Protein AF-A0A0X3PRC4-F1 (afdb_monomer)

Mean predicted aligned error: 10.95 Å

Structure (mmCIF, N/CA/C/O backbone):
data_AF-A0A0X3PRC4-F1
#
_entry.id   AF-A0A0X3PRC4-F1
#
loop_
_atom_site.group_PDB
_atom_site.id
_atom_site.type_symbol
_atom_site.label_atom_id
_atom_site.label_alt_id
_atom_site.label_comp_id
_atom_site.label_asym_id
_atom_site.label_entity_id
_atom_site.label_seq_id
_atom_site.pdbx_PDB_ins_code
_atom_site.Cartn_x
_atom_site.Cartn_y
_atom_site.Cartn_z
_atom_site.occupancy
_atom_site.B_iso_or_equiv
_atom_site.auth_seq_id
_atom_site.auth_comp_id
_atom_site.auth_asym_id
_atom_site.auth_atom_id
_atom_site.pdbx_PDB_model_num
ATOM 1 N N . MET A 1 1 ? -23.432 -2.568 -12.932 1.00 45.50 1 MET A N 1
ATOM 2 C CA . MET A 1 1 ? -22.033 -2.118 -13.115 1.00 45.50 1 MET A CA 1
ATOM 3 C C . MET A 1 1 ? -22.025 -1.137 -14.285 1.00 45.50 1 MET A C 1
ATOM 5 O O . MET A 1 1 ? -22.541 -1.509 -15.332 1.00 45.50 1 MET A O 1
ATOM 9 N N . SER A 1 2 ? -21.571 0.109 -14.101 1.00 48.00 2 SER A N 1
ATOM 10 C CA . SER A 1 2 ? -21.592 1.131 -15.168 1.00 48.00 2 SER A CA 1
ATOM 11 C C . SER A 1 2 ? -20.727 0.697 -16.362 1.00 48.00 2 SER A C 1
ATOM 13 O O . SER A 1 2 ? -19.652 0.123 -16.180 1.00 48.00 2 SER A O 1
ATOM 15 N N . GLN A 1 3 ? -21.182 0.969 -17.588 1.00 53.44 3 GLN A N 1
ATOM 16 C CA . GLN A 1 3 ? -20.464 0.650 -18.830 1.00 53.44 3 GLN A CA 1
ATOM 17 C C . GLN A 1 3 ? -19.091 1.344 -18.902 1.00 53.44 3 GLN A C 1
ATOM 19 O O . GLN A 1 3 ? -18.156 0.835 -19.521 1.00 53.44 3 GLN A O 1
ATOM 24 N N . THR A 1 4 ? -18.953 2.456 -18.183 1.00 54.88 4 THR A N 1
ATOM 25 C CA . THR A 1 4 ? -17.717 3.212 -17.988 1.00 54.88 4 THR A CA 1
ATOM 26 C C . THR A 1 4 ? -16.681 2.429 -17.174 1.00 54.88 4 THR A C 1
ATOM 28 O O . THR A 1 4 ? -15.559 2.227 -17.637 1.00 54.88 4 THR A O 1
ATOM 31 N N . LEU A 1 5 ? -17.082 1.860 -16.031 1.00 49.38 5 LEU A N 1
ATOM 32 C CA . LEU A 1 5 ? -16.226 1.007 -15.198 1.00 49.38 5 LEU A CA 1
ATOM 33 C C . LEU A 1 5 ? -15.800 -0.270 -15.942 1.00 49.38 5 LEU A C 1
ATOM 35 O O . LEU A 1 5 ? -14.659 -0.708 -15.831 1.00 49.38 5 LEU A O 1
ATOM 39 N N . ALA A 1 6 ? -16.689 -0.851 -16.753 1.00 54.66 6 ALA A N 1
ATOM 40 C CA . ALA A 1 6 ? -16.358 -2.009 -17.586 1.00 54.66 6 ALA A CA 1
ATOM 41 C C . ALA A 1 6 ? -15.314 -1.682 -18.676 1.00 54.66 6 ALA A C 1
ATOM 43 O O . ALA A 1 6 ? -14.444 -2.503 -18.975 1.00 54.66 6 ALA A O 1
ATOM 44 N N . ASN A 1 7 ? -15.366 -0.478 -19.253 1.00 59.84 7 ASN A N 1
ATOM 45 C CA . ASN A 1 7 ? -14.388 -0.019 -20.240 1.00 59.84 7 ASN A CA 1
ATOM 46 C C . ASN A 1 7 ? -13.029 0.317 -19.609 1.00 59.84 7 ASN A C 1
ATOM 48 O O . ASN A 1 7 ? -12.006 -0.062 -20.185 1.00 59.84 7 ASN A O 1
ATOM 52 N N . LEU A 1 8 ? -13.008 0.951 -18.429 1.00 59.53 8 LEU A N 1
ATOM 53 C CA . LEU A 1 8 ? -11.789 1.139 -17.635 1.00 59.53 8 LEU A CA 1
ATOM 54 C C . LEU A 1 8 ? -11.144 -0.216 -17.332 1.00 59.53 8 LEU A C 1
ATOM 56 O O . LEU A 1 8 ? -9.988 -0.433 -17.684 1.00 59.53 8 LEU A O 1
ATOM 60 N N . LYS A 1 9 ? -11.922 -1.174 -16.811 1.00 59.06 9 LYS A N 1
ATOM 61 C CA . LYS A 1 9 ? -11.446 -2.534 -16.515 1.00 59.06 9 LYS A CA 1
ATOM 62 C C . LYS A 1 9 ? -10.827 -3.220 -17.736 1.00 59.06 9 LYS A C 1
ATOM 64 O O . LYS A 1 9 ? -9.751 -3.791 -17.622 1.00 59.06 9 LYS A O 1
ATOM 69 N N . ARG A 1 10 ? -11.441 -3.116 -18.922 1.00 63.81 10 ARG A N 1
ATOM 70 C CA . ARG A 1 10 ? -10.919 -3.731 -20.162 1.00 63.81 10 ARG A CA 1
ATOM 71 C C . ARG A 1 10 ? -9.648 -3.058 -20.702 1.00 63.81 10 ARG A C 1
ATOM 73 O O . ARG A 1 10 ? -8.840 -3.698 -21.376 1.00 63.81 10 ARG A O 1
ATOM 80 N N . ARG A 1 11 ? -9.496 -1.744 -20.516 1.00 63.81 11 ARG A N 1
ATOM 81 C CA . ARG A 1 11 ? -8.293 -1.019 -20.966 1.00 63.81 11 ARG A CA 1
ATOM 82 C C . ARG A 1 11 ? -7.146 -1.206 -19.979 1.00 63.81 11 ARG A C 1
ATOM 84 O O . ARG A 1 11 ? -6.035 -1.490 -20.419 1.00 63.81 11 ARG A O 1
ATOM 91 N N . ALA A 1 12 ? -7.440 -1.136 -18.684 1.00 64.00 12 ALA A N 1
ATOM 92 C CA . ALA A 1 12 ? -6.499 -1.452 -17.623 1.00 64.00 12 ALA A CA 1
ATOM 93 C C . ALA A 1 12 ? -6.034 -2.911 -17.710 1.00 64.00 12 ALA A C 1
ATOM 95 O O . ALA A 1 12 ? -4.851 -3.171 -17.532 1.00 64.00 12 ALA A O 1
ATOM 96 N N . SER A 1 13 ? -6.910 -3.852 -18.090 1.00 63.00 13 SER A N 1
ATOM 97 C CA . SER A 1 13 ? -6.535 -5.267 -18.117 1.00 63.00 13 SER A CA 1
ATOM 98 C C . SER A 1 13 ? -5.432 -5.630 -19.083 1.00 63.00 13 SER A C 1
ATOM 100 O O . SER A 1 13 ? -4.540 -6.386 -18.719 1.00 63.00 13 SER A O 1
ATOM 102 N N . ARG A 1 14 ? -5.416 -5.040 -20.277 1.00 65.38 14 ARG A N 1
ATOM 103 C CA . ARG A 1 14 ? -4.322 -5.272 -21.228 1.00 65.38 14 ARG A CA 1
ATOM 104 C C . ARG A 1 14 ? -2.985 -4.747 -20.708 1.00 65.38 14 ARG A C 1
ATOM 106 O O . ARG A 1 14 ? -1.987 -5.446 -20.809 1.00 65.38 14 ARG A O 1
ATOM 113 N N . LYS A 1 15 ? -2.994 -3.556 -20.108 1.00 67.38 15 LYS A N 1
ATOM 114 C CA . LYS A 1 15 ? -1.807 -2.932 -19.509 1.00 67.38 15 LYS A CA 1
ATOM 115 C C . LYS A 1 15 ? -1.296 -3.702 -18.292 1.00 67.38 15 LYS A C 1
ATOM 117 O O . LYS A 1 15 ? -0.099 -3.873 -18.130 1.00 67.38 15 LYS A O 1
ATOM 122 N N . VAL A 1 16 ? -2.198 -4.216 -17.465 1.00 63.09 16 VAL A N 1
ATOM 123 C CA . VAL A 1 16 ? -1.836 -5.011 -16.287 1.00 63.09 16 VAL A CA 1
ATOM 124 C C . VAL A 1 16 ? -1.333 -6.409 -16.674 1.00 63.09 16 VAL A C 1
ATOM 126 O O . VAL A 1 16 ? -0.410 -6.905 -16.042 1.00 63.09 16 VAL A O 1
ATOM 129 N N . VAL A 1 17 ? -1.860 -7.028 -17.738 1.00 64.00 17 VAL A N 1
ATOM 130 C CA . VAL A 1 17 ? -1.291 -8.279 -18.283 1.00 64.00 17 VAL A CA 1
ATOM 131 C C . VAL A 1 17 ? 0.135 -8.057 -18.786 1.00 64.00 17 VAL A C 1
ATOM 133 O O . VAL A 1 17 ? 1.014 -8.861 -18.497 1.00 64.00 17 VAL A O 1
ATOM 136 N N . GLU A 1 18 ? 0.373 -6.960 -19.506 1.00 68.00 18 GLU A N 1
ATOM 137 C CA . GLU A 1 18 ? 1.716 -6.578 -19.952 1.00 68.00 18 GLU A CA 1
ATOM 138 C C . GLU A 1 18 ? 2.657 -6.341 -18.760 1.00 68.00 18 GLU A C 1
ATOM 140 O O . GLU A 1 18 ? 3.780 -6.840 -18.754 1.00 68.00 18 GLU A O 1
ATOM 145 N N . LEU A 1 19 ? 2.175 -5.670 -17.707 1.00 66.75 19 LEU A N 1
ATOM 146 C CA . LEU A 1 19 ? 2.912 -5.489 -16.456 1.00 66.75 19 LEU A CA 1
ATOM 147 C C . LEU A 1 19 ? 3.278 -6.834 -15.809 1.00 66.75 19 LEU A C 1
ATOM 149 O O . LEU A 1 19 ? 4.445 -7.052 -15.502 1.00 66.75 19 LEU A O 1
ATOM 153 N N . TYR A 1 20 ? 2.325 -7.759 -15.677 1.00 64.31 20 TYR A N 1
ATOM 154 C CA . TYR A 1 20 ? 2.570 -9.085 -15.098 1.00 64.31 20 TYR A CA 1
ATOM 155 C C . TYR A 1 20 ? 3.604 -9.895 -15.898 1.00 64.31 20 TYR A C 1
ATOM 157 O O . TYR A 1 20 ? 4.482 -10.537 -15.327 1.00 64.31 20 TYR A O 1
ATOM 165 N N . GLN A 1 21 ? 3.549 -9.835 -17.232 1.00 67.31 21 GLN A N 1
ATOM 166 C CA . GLN A 1 21 ? 4.519 -10.514 -18.100 1.00 67.31 21 GLN A CA 1
ATOM 167 C C . GLN A 1 21 ? 5.940 -9.953 -17.957 1.00 67.31 21 GLN A C 1
ATOM 169 O O . GLN A 1 21 ? 6.907 -10.705 -18.080 1.00 67.31 21 GLN A O 1
ATOM 174 N N . LEU A 1 22 ? 6.072 -8.650 -17.694 1.00 66.81 22 LEU A N 1
ATOM 175 C CA . LEU A 1 22 ? 7.363 -8.014 -17.424 1.00 66.81 22 LEU A CA 1
ATOM 176 C C . LEU A 1 22 ? 7.910 -8.371 -16.034 1.00 66.81 22 LEU A C 1
ATOM 178 O O . LEU A 1 22 ? 9.124 -8.400 -15.851 1.00 66.81 22 LEU A O 1
ATOM 182 N N . GLU A 1 23 ? 7.037 -8.648 -15.064 1.00 64.81 23 GLU A N 1
ATOM 183 C CA . GLU A 1 23 ? 7.422 -9.066 -13.709 1.00 64.81 23 GLU A CA 1
ATOM 184 C C . GLU A 1 23 ? 7.800 -10.546 -13.615 1.00 64.81 23 GLU A C 1
ATOM 186 O O . GLU A 1 23 ? 8.691 -10.904 -12.848 1.00 64.81 23 GLU A O 1
ATOM 191 N N . CYS A 1 24 ? 7.132 -11.399 -14.393 1.00 64.56 24 CYS A N 1
ATOM 192 C CA . CYS A 1 24 ? 7.325 -12.847 -14.417 1.00 64.56 24 CYS A CA 1
ATOM 193 C C . CYS A 1 24 ? 7.821 -13.307 -15.801 1.00 64.56 24 CYS A C 1
ATOM 195 O O . CYS A 1 24 ? 7.082 -13.986 -16.524 1.00 64.56 24 CYS A O 1
ATOM 197 N N . PRO A 1 25 ? 9.050 -12.938 -16.215 1.00 60.97 25 PRO A N 1
ATOM 198 C CA . PRO A 1 25 ? 9.570 -13.338 -17.514 1.00 60.97 25 PRO A CA 1
ATOM 199 C C . PRO A 1 25 ? 9.676 -14.866 -17.600 1.00 60.97 25 PRO A C 1
ATOM 201 O O . PRO A 1 25 ? 10.213 -15.523 -16.711 1.00 60.97 25 PRO A O 1
ATOM 204 N N . ALA A 1 26 ? 9.188 -15.435 -18.705 1.00 56.03 26 ALA A N 1
ATOM 205 C CA . ALA A 1 26 ? 9.246 -16.878 -18.961 1.00 56.03 26 ALA A CA 1
ATOM 206 C C . ALA A 1 26 ? 10.686 -17.410 -19.135 1.00 56.03 26 ALA A C 1
ATOM 208 O O . ALA A 1 26 ? 10.915 -18.611 -19.010 1.00 56.03 26 ALA A O 1
ATOM 209 N N . ASP A 1 27 ? 11.647 -16.522 -19.413 1.00 56.53 27 ASP A N 1
ATOM 210 C CA . ASP A 1 27 ? 13.073 -16.834 -19.518 1.00 56.53 27 ASP A CA 1
ATOM 211 C C . ASP A 1 27 ? 13.790 -16.527 -18.197 1.00 56.53 27 ASP A C 1
ATOM 213 O O . ASP A 1 27 ? 13.931 -15.373 -17.794 1.00 56.53 27 ASP A O 1
ATOM 217 N N . THR A 1 28 ? 14.313 -17.566 -17.547 1.00 54.22 28 THR A N 1
ATOM 218 C CA . THR A 1 28 ? 15.006 -17.498 -16.248 1.00 54.22 28 THR A CA 1
ATOM 219 C C . THR A 1 28 ? 16.474 -17.063 -16.341 1.00 54.22 28 THR A C 1
ATOM 221 O O . THR A 1 28 ? 17.220 -17.245 -15.382 1.00 54.22 28 THR A O 1
ATOM 224 N N . SER A 1 29 ? 16.949 -16.538 -17.479 1.00 55.31 29 SER A N 1
ATOM 225 C CA . SER A 1 29 ? 18.347 -16.099 -17.591 1.00 55.31 29 SER A CA 1
ATOM 226 C C . SER A 1 29 ? 18.525 -14.729 -16.916 1.00 55.31 29 SER A C 1
ATOM 228 O O . SER A 1 29 ? 17.954 -13.754 -17.418 1.00 55.31 29 SER A O 1
ATOM 230 N N . PRO A 1 30 ? 19.315 -14.611 -15.833 1.00 52.78 30 PRO A N 1
ATOM 231 C CA . PRO A 1 30 ? 19.549 -13.335 -15.177 1.00 52.78 30 PRO A CA 1
ATOM 232 C C . PRO A 1 30 ? 20.424 -12.491 -16.100 1.00 52.78 30 PRO A C 1
ATOM 234 O O . PRO A 1 30 ? 21.591 -12.795 -16.337 1.00 52.78 30 PRO A O 1
ATOM 237 N N . ASN A 1 31 ? 19.829 -11.472 -16.705 1.00 57.97 31 ASN A N 1
ATOM 238 C CA . ASN A 1 31 ? 20.563 -10.500 -17.494 1.00 57.97 31 ASN A CA 1
ATOM 239 C C . ASN A 1 31 ? 20.159 -9.119 -16.985 1.00 57.97 31 ASN A C 1
ATOM 241 O O . ASN A 1 31 ? 19.081 -8.625 -17.319 1.00 57.97 31 ASN A O 1
ATOM 245 N N . ASP A 1 32 ? 20.999 -8.533 -16.133 1.00 56.44 32 ASP A N 1
ATOM 246 C CA . ASP A 1 32 ? 20.683 -7.335 -15.343 1.00 56.44 32 ASP A CA 1
ATOM 247 C C . ASP A 1 32 ? 20.233 -6.154 -16.216 1.00 56.44 32 ASP A C 1
ATOM 249 O O . ASP A 1 32 ? 19.335 -5.399 -15.847 1.00 56.44 32 ASP A O 1
ATOM 253 N N . THR A 1 33 ? 20.753 -6.042 -17.442 1.00 58.03 33 THR A N 1
ATOM 254 C CA . THR A 1 33 ? 20.337 -5.008 -18.404 1.00 58.03 33 THR A CA 1
ATOM 255 C C . THR A 1 33 ? 18.878 -5.164 -18.853 1.00 58.03 33 THR A C 1
ATOM 257 O O . THR A 1 33 ? 18.171 -4.169 -19.001 1.00 58.03 33 THR A O 1
ATOM 260 N N . LYS A 1 34 ? 18.388 -6.404 -19.015 1.00 58.75 34 LYS A N 1
ATOM 261 C CA . LYS A 1 34 ? 16.972 -6.674 -19.332 1.00 58.75 34 LYS A CA 1
ATOM 262 C C . LYS A 1 34 ? 16.059 -6.391 -18.134 1.00 58.75 34 LYS A C 1
ATOM 264 O O . LYS A 1 34 ? 14.898 -6.035 -18.334 1.00 58.75 34 LYS A O 1
ATOM 269 N N . SER A 1 35 ? 16.582 -6.520 -16.911 1.00 65.75 35 SER A N 1
ATOM 270 C CA . SER A 1 35 ? 15.851 -6.216 -15.675 1.00 65.75 35 SER A CA 1
ATOM 271 C C . SER A 1 35 ? 15.517 -4.723 -15.590 1.00 65.75 35 SER A C 1
ATOM 273 O O . SER A 1 35 ? 14.343 -4.366 -15.503 1.00 65.75 35 SER A O 1
ATOM 275 N N . PHE A 1 36 ? 16.509 -3.838 -15.755 1.00 72.56 36 PHE A N 1
ATOM 276 C CA . PHE A 1 36 ? 16.283 -2.385 -15.725 1.00 72.56 36 PHE A CA 1
ATOM 277 C C . PHE A 1 36 ? 15.370 -1.892 -16.855 1.00 72.56 36 PHE A C 1
ATOM 279 O O . PHE A 1 36 ? 14.459 -1.103 -16.605 1.00 72.56 36 PHE A O 1
ATOM 286 N N . GLU A 1 37 ? 15.550 -2.376 -18.089 1.00 79.38 37 GLU A N 1
ATOM 287 C CA . GLU A 1 37 ? 14.676 -2.001 -19.212 1.00 79.38 37 GLU A CA 1
ATOM 288 C C . GLU A 1 37 ? 13.207 -2.375 -18.940 1.00 79.38 37 GLU A C 1
ATOM 290 O O . GLU A 1 37 ? 12.292 -1.600 -19.229 1.00 79.38 37 GLU A O 1
ATOM 295 N N . SER A 1 38 ? 12.978 -3.540 -18.328 1.00 79.00 38 SER A N 1
ATOM 296 C CA . SER A 1 38 ? 11.639 -3.987 -17.932 1.00 79.00 38 SER A CA 1
ATOM 297 C C . SER A 1 38 ? 11.049 -3.095 -16.839 1.00 79.00 38 SER A C 1
ATOM 299 O O . SER A 1 38 ? 9.878 -2.731 -16.925 1.00 79.00 38 SER A O 1
ATOM 301 N N . LYS A 1 39 ? 11.856 -2.655 -15.862 1.00 80.31 39 LYS A N 1
ATOM 302 C CA . LYS A 1 39 ? 11.421 -1.710 -14.819 1.00 80.31 39 LYS A CA 1
ATOM 303 C C . LYS A 1 39 ? 10.990 -0.365 -15.408 1.00 80.31 39 LYS A C 1
ATOM 305 O O . LYS A 1 39 ? 9.937 0.137 -15.028 1.00 80.31 39 LYS A O 1
ATOM 310 N N . TYR A 1 40 ? 11.714 0.193 -16.382 1.00 84.25 40 TYR A N 1
ATOM 311 C CA . TYR A 1 40 ? 11.282 1.431 -17.051 1.00 84.25 40 TYR A CA 1
ATOM 312 C C . TYR A 1 40 ? 9.958 1.260 -17.809 1.00 84.25 40 TYR A C 1
ATOM 314 O O . TYR A 1 40 ? 9.069 2.098 -17.667 1.00 84.25 40 TYR A O 1
ATOM 322 N N . LYS A 1 41 ? 9.768 0.140 -18.521 1.00 84.00 41 LYS A N 1
ATOM 323 C CA . LYS A 1 41 ? 8.486 -0.176 -19.182 1.00 84.00 41 LYS A CA 1
ATOM 324 C C . LYS A 1 41 ? 7.337 -0.312 -18.183 1.00 84.00 41 LYS A C 1
ATOM 326 O O . LYS A 1 41 ? 6.252 0.211 -18.425 1.00 84.00 41 LYS A O 1
ATOM 331 N N . ILE A 1 42 ? 7.580 -0.952 -17.036 1.00 83.00 42 ILE A N 1
ATOM 332 C CA . ILE A 1 42 ? 6.604 -1.040 -15.940 1.00 83.00 42 ILE A CA 1
ATOM 333 C C . ILE A 1 42 ? 6.176 0.365 -15.491 1.00 83.00 42 ILE A C 1
ATOM 335 O O . ILE A 1 42 ? 4.982 0.609 -15.325 1.00 83.00 42 ILE A O 1
ATOM 339 N N . ARG A 1 43 ? 7.107 1.320 -15.359 1.00 87.88 43 ARG A N 1
ATOM 340 C CA . ARG A 1 43 ? 6.755 2.702 -14.982 1.00 87.88 43 ARG A CA 1
ATOM 341 C C . ARG A 1 43 ? 5.871 3.395 -15.998 1.00 87.88 43 ARG A C 1
ATOM 343 O O . ARG A 1 43 ? 4.929 4.070 -15.595 1.00 87.88 43 ARG A O 1
ATOM 350 N N . ASP A 1 44 ? 6.166 3.248 -17.284 1.00 87.62 44 ASP A N 1
ATOM 351 C CA . ASP A 1 44 ? 5.364 3.868 -18.339 1.00 87.62 44 ASP A CA 1
ATOM 352 C C . ASP A 1 44 ? 3.940 3.300 -18.336 1.00 87.62 44 ASP A C 1
ATOM 354 O O . ASP A 1 44 ? 2.964 4.049 -18.378 1.00 87.62 44 ASP A O 1
ATOM 358 N N . ILE A 1 45 ? 3.807 1.983 -18.150 1.00 83.81 45 ILE A N 1
ATOM 359 C CA . ILE A 1 45 ? 2.506 1.328 -17.987 1.00 83.81 45 ILE A CA 1
ATOM 360 C C . ILE A 1 45 ? 1.759 1.869 -16.758 1.00 83.81 45 ILE A C 1
ATOM 362 O O . ILE A 1 45 ? 0.566 2.162 -16.853 1.00 83.81 45 ILE A O 1
ATOM 366 N N . LEU A 1 46 ? 2.434 2.021 -15.616 1.00 85.94 46 LEU A N 1
ATOM 367 C CA . LEU A 1 46 ? 1.829 2.530 -14.380 1.00 85.94 46 LEU A CA 1
ATOM 368 C C . LEU A 1 46 ? 1.405 3.996 -14.498 1.00 85.94 46 LEU A C 1
ATOM 370 O O . LEU A 1 46 ? 0.320 4.350 -14.041 1.00 85.94 46 LEU A O 1
ATOM 374 N N . ARG A 1 47 ? 2.210 4.841 -15.150 1.00 90.88 47 ARG A N 1
ATOM 375 C CA . ARG A 1 47 ? 1.851 6.237 -15.444 1.00 90.88 47 ARG A CA 1
ATOM 376 C C . ARG A 1 47 ? 0.623 6.312 -16.344 1.00 90.88 47 ARG A C 1
ATOM 378 O O . ARG A 1 47 ? -0.315 7.035 -16.023 1.00 90.88 47 ARG A O 1
ATOM 385 N N . ASP A 1 48 ? 0.571 5.488 -17.387 1.00 86.31 48 ASP A N 1
ATOM 386 C CA . ASP A 1 48 ? -0.602 5.398 -18.255 1.00 86.31 48 ASP A CA 1
ATOM 387 C C . ASP A 1 48 ? -1.854 4.919 -17.502 1.00 86.31 48 ASP A C 1
ATOM 389 O O . ASP A 1 48 ? -2.961 5.380 -17.783 1.00 86.31 48 ASP A O 1
ATOM 393 N N . LEU A 1 49 ? -1.708 3.980 -16.560 1.00 83.75 49 LEU A N 1
ATOM 394 C CA . LEU A 1 49 ? -2.806 3.518 -15.706 1.00 83.75 49 LEU A CA 1
ATOM 395 C C . LEU A 1 49 ? -3.289 4.623 -14.758 1.00 83.75 49 LEU A C 1
ATOM 397 O O . LEU A 1 49 ? -4.498 4.792 -14.608 1.00 83.75 49 LEU A O 1
ATOM 401 N N . LEU A 1 50 ? -2.377 5.401 -14.170 1.00 89.88 50 LEU A N 1
ATOM 402 C CA . LEU A 1 50 ? -2.704 6.550 -13.321 1.00 89.88 50 LEU A CA 1
ATOM 403 C C . LEU A 1 50 ? -3.408 7.662 -14.109 1.00 89.88 50 LEU A C 1
ATOM 405 O O . LEU A 1 50 ? -4.423 8.190 -13.657 1.00 89.88 50 LEU A O 1
ATOM 409 N N . ASP A 1 51 ? -2.924 7.995 -15.304 1.00 90.00 51 ASP A N 1
ATOM 410 C CA . ASP A 1 51 ? -3.555 9.006 -16.157 1.00 90.00 51 ASP A CA 1
ATOM 411 C C . ASP A 1 51 ? -4.901 8.540 -16.708 1.00 90.00 51 ASP A C 1
ATOM 413 O O . ASP A 1 51 ? -5.831 9.338 -16.843 1.00 90.00 51 ASP A O 1
ATOM 417 N N . MET A 1 52 ? -5.043 7.240 -16.976 1.00 84.25 52 MET A N 1
ATOM 418 C CA . MET A 1 52 ? -6.337 6.649 -17.285 1.00 84.25 52 MET A CA 1
ATOM 419 C C . MET A 1 52 ? -7.277 6.765 -16.088 1.00 84.25 52 MET A C 1
ATOM 421 O O . MET A 1 52 ? -8.404 7.205 -16.268 1.00 84.25 52 MET A O 1
ATOM 425 N N . LEU A 1 53 ? -6.827 6.420 -14.881 1.00 84.88 53 LEU A N 1
ATOM 426 C CA . LEU A 1 53 ? -7.642 6.473 -13.670 1.00 84.88 53 LEU A CA 1
ATOM 427 C C . LEU A 1 53 ? -8.183 7.885 -13.402 1.00 84.88 53 LEU A C 1
ATOM 429 O O . LEU A 1 53 ? -9.377 8.017 -13.144 1.00 84.88 53 LEU A O 1
ATOM 433 N N . LYS A 1 54 ? -7.360 8.932 -13.565 1.00 87.81 54 LYS A N 1
ATOM 434 C CA . LYS A 1 54 ? -7.790 10.343 -13.454 1.00 87.81 54 LYS A CA 1
ATOM 435 C C . LYS A 1 54 ? -8.977 10.680 -14.363 1.00 87.81 54 LYS A C 1
ATOM 437 O O . LYS A 1 54 ? -9.862 11.428 -13.969 1.00 87.81 54 LYS A O 1
ATOM 442 N N . GLN A 1 55 ? -9.040 10.106 -15.568 1.00 85.00 55 GLN A N 1
ATOM 443 C CA . GLN A 1 55 ? -10.160 10.338 -16.497 1.00 85.00 55 GLN A CA 1
ATOM 444 C C . GLN A 1 55 ? -11.493 9.782 -15.974 1.00 85.00 55 GLN A C 1
ATOM 446 O O . GLN A 1 55 ? -12.542 10.195 -16.457 1.00 85.00 55 GLN A O 1
ATOM 451 N N . PHE A 1 56 ? -11.451 8.867 -15.002 1.00 77.50 56 PHE A N 1
ATOM 452 C CA . PHE A 1 56 ? -12.610 8.206 -14.403 1.00 77.50 56 PHE A CA 1
ATOM 453 C C . PHE A 1 56 ? -12.859 8.625 -12.950 1.00 77.50 56 PHE A C 1
ATOM 455 O O . PHE A 1 56 ? -13.663 7.987 -12.275 1.00 77.50 56 PHE A O 1
ATOM 462 N N . GLU A 1 57 ? -12.207 9.685 -12.458 1.00 80.44 57 GLU A N 1
ATOM 463 C CA . GLU A 1 57 ? -12.345 10.157 -11.070 1.00 80.44 57 GLU A CA 1
ATOM 464 C C . GLU A 1 57 ? -13.809 10.398 -10.669 1.00 80.44 57 GLU A C 1
ATOM 466 O O . GLU A 1 57 ? -14.221 10.050 -9.567 1.00 80.44 57 GLU A O 1
ATOM 471 N N . ASN A 1 58 ? -14.623 10.905 -11.599 1.00 80.12 58 ASN A N 1
ATOM 472 C CA . ASN A 1 58 ? -16.047 11.168 -11.372 1.00 80.12 58 ASN A CA 1
ATOM 473 C C . ASN A 1 58 ? -16.958 9.941 -11.585 1.00 80.12 58 ASN A C 1
ATOM 475 O O . ASN A 1 58 ? -18.148 10.007 -11.281 1.00 80.12 58 ASN A O 1
ATOM 479 N N . ASP A 1 59 ? -16.432 8.842 -12.135 1.00 71.94 59 ASP A N 1
ATOM 480 C CA . ASP A 1 59 ? -17.213 7.684 -12.594 1.00 71.94 59 ASP A CA 1
ATOM 481 C C . ASP A 1 59 ? -17.147 6.470 -11.654 1.00 71.94 59 ASP A C 1
ATOM 483 O O . ASP A 1 59 ? -17.905 5.507 -11.831 1.00 71.94 59 ASP A O 1
ATOM 487 N N . ILE A 1 60 ? -16.240 6.486 -10.677 1.00 76.81 60 ILE A N 1
ATOM 488 C CA . ILE A 1 60 ? -16.060 5.419 -9.683 1.00 76.81 60 ILE A CA 1
ATOM 489 C C . ILE A 1 60 ? -16.179 5.981 -8.268 1.00 76.81 60 ILE A C 1
ATOM 491 O O . ILE A 1 60 ? -16.131 7.191 -8.055 1.00 76.81 60 ILE A O 1
ATOM 495 N N . THR A 1 61 ? -16.380 5.111 -7.277 1.00 77.94 61 THR A N 1
ATOM 496 C CA . THR A 1 61 ? -16.487 5.585 -5.893 1.00 77.94 61 THR A CA 1
ATOM 497 C C . THR A 1 61 ? -15.148 6.141 -5.406 1.00 77.94 61 THR A C 1
ATOM 499 O O . THR A 1 61 ? -14.083 5.676 -5.810 1.00 77.94 61 THR A O 1
ATOM 502 N N . SER A 1 62 ? -15.190 7.106 -4.482 1.00 80.88 62 SER A N 1
ATOM 503 C CA . SER A 1 62 ? -13.972 7.677 -3.887 1.00 80.88 62 SER A CA 1
ATOM 504 C C . SER A 1 62 ? -13.072 6.605 -3.250 1.00 80.88 62 SER A C 1
ATOM 506 O O . SER A 1 62 ? -11.853 6.701 -3.353 1.00 80.88 62 SER A O 1
ATOM 508 N N . SER A 1 63 ? -13.638 5.556 -2.637 1.00 78.81 63 SER A N 1
ATOM 509 C CA . SER A 1 63 ? -12.857 4.426 -2.109 1.00 78.81 63 SER A CA 1
ATOM 510 C C . SER A 1 63 ? -12.173 3.618 -3.211 1.00 78.81 63 SER A C 1
ATOM 512 O O . SER A 1 63 ? -10.975 3.372 -3.113 1.00 78.81 63 SER A O 1
ATOM 514 N N . GLU A 1 64 ? -12.892 3.241 -4.273 1.00 77.19 64 GLU A N 1
ATOM 515 C CA . GLU A 1 64 ? -12.315 2.488 -5.398 1.00 77.19 64 GLU A CA 1
ATOM 516 C C . GLU A 1 64 ? -11.231 3.290 -6.125 1.00 77.19 64 GLU A C 1
ATOM 518 O O . GLU A 1 64 ? -10.187 2.735 -6.471 1.00 77.19 64 GLU A O 1
ATOM 523 N N . TYR A 1 65 ? -11.455 4.593 -6.327 1.00 82.94 65 TYR A N 1
ATOM 524 C CA . TYR A 1 65 ? -10.463 5.486 -6.919 1.00 82.94 65 TYR A CA 1
ATOM 525 C C . TYR A 1 65 ? -9.197 5.536 -6.075 1.00 82.94 65 TYR A C 1
ATOM 527 O O . TYR A 1 65 ? -8.112 5.282 -6.593 1.00 82.94 65 TYR A O 1
ATOM 535 N N . THR A 1 66 ? -9.326 5.817 -4.772 1.00 86.81 66 THR A N 1
ATOM 536 C CA . THR A 1 66 ? -8.167 5.879 -3.878 1.00 86.81 66 THR A CA 1
ATOM 537 C C . THR A 1 66 ? -7.435 4.545 -3.832 1.00 86.81 66 THR A C 1
ATOM 539 O O . THR A 1 66 ? -6.212 4.537 -3.880 1.00 86.81 66 THR A O 1
ATOM 542 N N . LEU A 1 67 ? -8.154 3.423 -3.807 1.00 82.69 67 LEU A N 1
ATOM 543 C CA . LEU A 1 67 ? -7.549 2.096 -3.800 1.00 82.69 67 LEU A CA 1
ATOM 544 C C . LEU A 1 67 ? -6.701 1.844 -5.050 1.00 82.69 67 LEU A C 1
ATOM 546 O O . LEU A 1 67 ? -5.515 1.544 -4.935 1.00 82.69 67 LEU A O 1
ATOM 550 N N . LEU A 1 68 ? -7.273 2.027 -6.242 1.00 80.69 68 LEU A N 1
ATOM 551 C CA . LEU A 1 68 ? -6.551 1.833 -7.502 1.00 80.69 68 LEU A CA 1
ATOM 552 C C . LEU A 1 68 ? -5.386 2.815 -7.654 1.00 80.69 68 LEU A C 1
ATOM 554 O O . LEU A 1 68 ? -4.296 2.415 -8.061 1.00 80.69 68 LEU A O 1
ATOM 558 N N . TRP A 1 69 ? -5.604 4.084 -7.303 1.00 90.19 69 TRP A N 1
ATOM 559 C CA . TRP A 1 69 ? -4.573 5.114 -7.377 1.00 90.19 69 TRP A CA 1
ATOM 560 C C . TRP A 1 69 ? -3.408 4.766 -6.455 1.00 90.19 69 TRP A C 1
ATOM 562 O O . TRP A 1 69 ? -2.267 4.713 -6.906 1.00 90.19 69 TRP A O 1
ATOM 572 N N . SER A 1 70 ? -3.686 4.455 -5.188 1.00 89.12 70 SER A N 1
ATOM 573 C CA . SER A 1 70 ? -2.639 4.125 -4.229 1.00 89.12 70 SER A CA 1
ATOM 574 C C . SER A 1 70 ? -1.907 2.836 -4.591 1.00 89.12 70 SER A C 1
ATOM 576 O O . SER A 1 70 ? -0.701 2.766 -4.384 1.00 89.12 70 SER A O 1
ATOM 578 N N . PHE A 1 71 ? -2.580 1.851 -5.188 1.00 84.31 71 PHE A N 1
ATOM 579 C CA . PHE A 1 71 ? -1.929 0.639 -5.682 1.00 84.31 71 PHE A CA 1
ATOM 580 C C . PHE A 1 71 ? -0.953 0.908 -6.828 1.00 84.31 71 PHE A C 1
ATOM 582 O O . PHE A 1 71 ? 0.209 0.504 -6.753 1.00 84.31 71 PHE A O 1
ATOM 589 N N . PHE A 1 72 ? -1.390 1.619 -7.870 1.00 86.06 72 PHE A N 1
ATOM 590 C CA . PHE A 1 72 ? -0.508 1.951 -8.990 1.00 86.06 72 PHE A CA 1
ATOM 591 C C . PHE A 1 72 ? 0.641 2.861 -8.548 1.00 86.06 72 PHE A C 1
ATOM 593 O O . PHE A 1 72 ? 1.787 2.633 -8.938 1.00 86.06 72 PHE A O 1
ATOM 600 N N . SER A 1 73 ? 0.366 3.837 -7.681 1.00 91.75 73 SER A N 1
ATOM 601 C CA . SER A 1 73 ? 1.386 4.709 -7.096 1.00 91.75 73 SER A CA 1
ATOM 602 C C . SER A 1 73 ? 2.368 3.936 -6.215 1.00 91.75 73 SER A C 1
ATOM 604 O O . SER A 1 73 ? 3.568 4.183 -6.292 1.00 91.75 73 SER A O 1
ATOM 606 N N . PHE A 1 74 ? 1.908 2.966 -5.419 1.00 90.06 74 PHE A N 1
ATOM 607 C CA . PHE A 1 74 ? 2.787 2.127 -4.598 1.00 90.06 74 PHE A CA 1
ATOM 608 C C . PHE A 1 74 ? 3.725 1.298 -5.473 1.00 90.06 74 PHE A C 1
ATOM 610 O O . PHE A 1 74 ? 4.934 1.240 -5.233 1.00 90.06 74 PHE A O 1
ATOM 617 N N . LYS A 1 75 ? 3.190 0.699 -6.540 1.00 85.81 75 LYS A N 1
ATOM 618 C CA . LYS A 1 75 ? 4.014 -0.067 -7.470 1.00 85.81 75 LYS A CA 1
ATOM 619 C C . LYS A 1 75 ? 5.020 0.815 -8.210 1.00 85.81 75 LYS A C 1
ATOM 621 O O . LYS A 1 75 ? 6.169 0.428 -8.419 1.00 85.81 75 LYS A O 1
ATOM 626 N N . LEU A 1 76 ? 4.612 2.027 -8.570 1.00 88.94 76 LEU A N 1
ATOM 627 C CA . LEU A 1 76 ? 5.501 3.002 -9.186 1.00 88.94 76 LEU A CA 1
ATOM 628 C C . LEU A 1 76 ? 6.619 3.404 -8.215 1.00 88.94 76 LEU A C 1
ATOM 630 O O . LEU A 1 76 ? 7.784 3.422 -8.604 1.00 88.94 76 LEU A O 1
ATOM 634 N N . ALA A 1 77 ? 6.282 3.632 -6.944 1.00 90.12 77 ALA A N 1
ATOM 635 C CA . ALA A 1 77 ? 7.238 3.961 -5.895 1.00 90.12 77 ALA A CA 1
ATOM 636 C C . ALA A 1 77 ? 8.263 2.847 -5.660 1.00 90.12 77 ALA A C 1
ATOM 638 O O . ALA A 1 77 ? 9.459 3.115 -5.629 1.00 90.12 77 ALA A O 1
ATOM 639 N N . THR A 1 78 ? 7.825 1.592 -5.550 1.00 87.19 78 THR A N 1
ATOM 640 C CA . THR A 1 78 ? 8.743 0.444 -5.420 1.00 87.19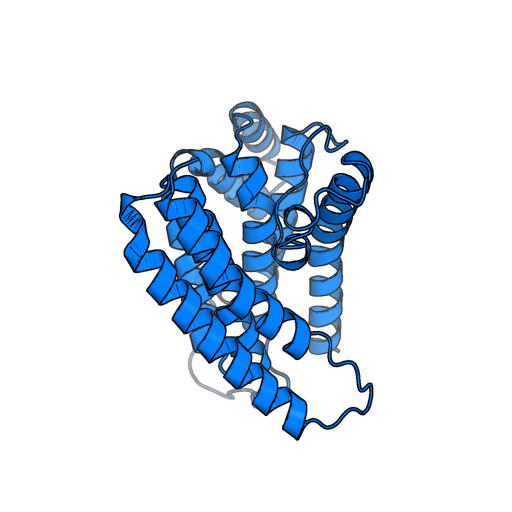 78 THR A CA 1
ATOM 641 C C . THR A 1 78 ? 9.643 0.304 -6.644 1.00 87.19 78 THR A C 1
ATOM 643 O O . THR A 1 78 ? 10.842 0.103 -6.490 1.00 87.19 78 THR A O 1
ATOM 646 N N . THR A 1 79 ? 9.118 0.553 -7.846 1.00 85.44 79 THR A N 1
ATOM 647 C CA . THR A 1 79 ? 9.932 0.576 -9.069 1.00 85.44 79 THR A CA 1
ATOM 648 C C . THR A 1 79 ? 10.948 1.727 -9.066 1.00 85.44 79 THR A C 1
ATOM 650 O O . THR A 1 79 ? 12.037 1.567 -9.608 1.00 85.44 79 THR A O 1
ATOM 653 N N . PHE A 1 80 ? 10.635 2.894 -8.486 1.00 87.38 80 PHE A N 1
ATOM 654 C CA . PHE A 1 80 ? 11.617 3.968 -8.255 1.00 87.38 80 PHE A CA 1
ATOM 655 C C . PHE A 1 80 ? 12.752 3.515 -7.341 1.00 87.38 80 PHE A C 1
ATOM 657 O O . PHE A 1 80 ? 13.922 3.674 -7.680 1.00 87.38 80 PHE A O 1
ATOM 664 N N . ILE A 1 81 ? 12.404 2.865 -6.234 1.00 85.25 81 ILE A N 1
ATOM 665 C CA . ILE A 1 81 ? 13.368 2.349 -5.259 1.00 85.25 81 ILE A CA 1
ATOM 666 C C . ILE A 1 81 ? 14.297 1.313 -5.898 1.00 85.25 81 ILE A C 1
ATOM 668 O O . ILE A 1 81 ? 15.510 1.407 -5.742 1.00 85.25 81 ILE A O 1
ATOM 672 N N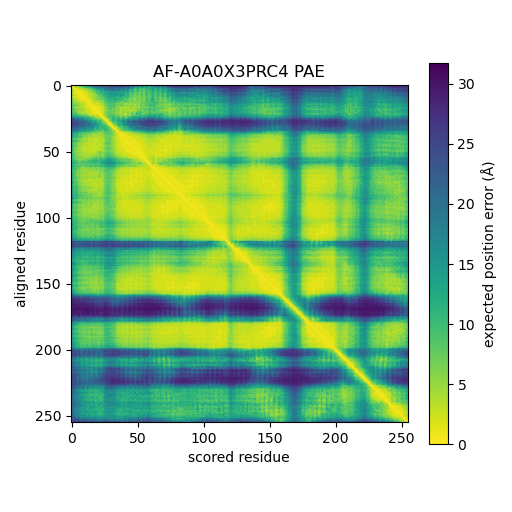 . GLU A 1 82 ? 13.740 0.369 -6.657 1.00 82.69 82 GLU A N 1
ATOM 673 C CA . GLU A 1 82 ? 14.486 -0.710 -7.318 1.00 82.69 82 GLU A CA 1
ATOM 674 C C . GLU A 1 82 ? 15.471 -0.228 -8.394 1.00 82.69 82 GLU A C 1
ATOM 676 O O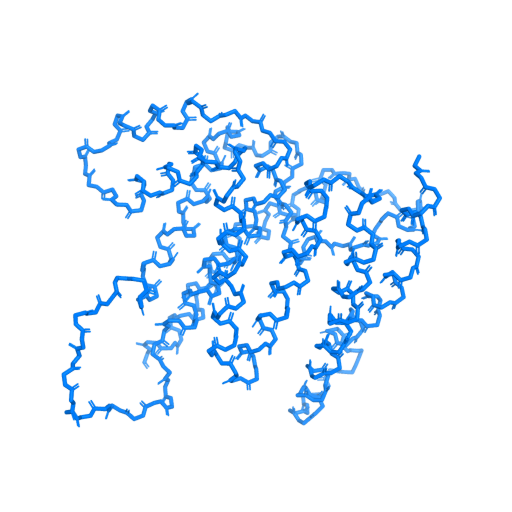 . GLU A 1 82 ? 16.375 -0.978 -8.749 1.00 82.69 82 GLU A O 1
ATOM 681 N N . THR A 1 83 ? 15.325 0.991 -8.927 1.00 83.56 83 THR A N 1
ATOM 682 C CA . THR A 1 83 ? 16.327 1.572 -9.842 1.00 83.56 83 THR A CA 1
ATOM 683 C C . THR A 1 83 ? 17.135 2.703 -9.202 1.00 83.56 83 THR A C 1
ATOM 685 O O . THR A 1 83 ? 17.653 3.567 -9.910 1.00 83.56 83 THR A O 1
ATOM 688 N N . GLU A 1 84 ? 17.225 2.723 -7.873 1.00 83.62 84 GLU A N 1
ATOM 689 C CA . GLU A 1 84 ? 18.001 3.695 -7.093 1.00 83.62 84 GLU A CA 1
ATOM 690 C C . GLU A 1 84 ? 17.484 5.150 -7.123 1.00 83.62 84 GLU A C 1
ATOM 692 O O . GLU A 1 84 ? 18.135 6.054 -6.601 1.00 83.62 84 GLU A O 1
ATOM 697 N N . GLU A 1 85 ? 16.264 5.395 -7.609 1.00 85.75 85 GLU A N 1
ATOM 698 C CA . GLU A 1 85 ? 15.549 6.683 -7.504 1.00 85.75 85 GLU A CA 1
ATOM 699 C C . GLU A 1 85 ? 14.799 6.762 -6.159 1.00 85.75 85 GLU A C 1
ATOM 701 O O . GLU A 1 85 ? 13.573 6.884 -6.067 1.00 85.75 85 GLU A O 1
ATOM 706 N N . ARG A 1 86 ? 15.547 6.603 -5.059 1.00 85.94 86 ARG A N 1
ATOM 707 C CA . ARG A 1 86 ? 14.971 6.414 -3.714 1.00 85.94 86 ARG A CA 1
ATOM 708 C C . ARG A 1 86 ? 14.182 7.625 -3.214 1.00 85.94 86 ARG A C 1
ATOM 710 O O . ARG A 1 86 ? 13.228 7.442 -2.458 1.00 85.94 86 ARG A O 1
ATOM 717 N N . GLN A 1 87 ? 14.557 8.846 -3.604 1.00 87.25 87 GLN A N 1
ATOM 718 C CA . GLN A 1 87 ? 13.862 10.061 -3.160 1.00 87.25 87 GLN A CA 1
ATOM 719 C C . GLN A 1 87 ? 12.487 10.192 -3.816 1.00 87.25 87 GLN A C 1
ATOM 721 O O . GLN A 1 87 ? 11.511 10.488 -3.130 1.00 87.25 87 GLN A O 1
ATOM 726 N N . GLU A 1 88 ? 12.392 9.895 -5.109 1.00 90.06 88 GLU A N 1
ATOM 727 C CA . GLU A 1 88 ? 11.146 9.833 -5.867 1.00 90.06 88 GLU A CA 1
ATOM 728 C C . GLU A 1 88 ? 10.224 8.762 -5.278 1.00 90.06 88 GLU A C 1
ATOM 730 O O . GLU A 1 88 ? 9.070 9.046 -4.954 1.00 90.06 88 GLU A O 1
ATOM 735 N N . GLY A 1 89 ? 10.758 7.560 -5.028 1.00 89.44 89 GLY A N 1
ATOM 736 C CA . GLY A 1 89 ? 10.019 6.491 -4.357 1.00 89.44 89 GLY A CA 1
ATOM 737 C C . GLY A 1 89 ? 9.504 6.909 -2.975 1.00 89.44 89 GLY A C 1
ATOM 738 O O . GLY A 1 89 ? 8.322 6.744 -2.671 1.00 89.44 89 GLY A O 1
ATOM 739 N N . ARG A 1 90 ? 10.358 7.524 -2.147 1.00 91.06 90 ARG A N 1
ATOM 740 C CA . ARG A 1 90 ? 9.983 8.032 -0.816 1.00 91.06 90 ARG A CA 1
ATOM 741 C C . ARG A 1 90 ? 8.900 9.106 -0.891 1.00 91.06 90 ARG A C 1
ATOM 743 O O . ARG A 1 90 ? 7.980 9.098 -0.072 1.00 91.06 90 ARG A O 1
ATOM 750 N N . HIS A 1 91 ? 9.003 10.023 -1.850 1.00 93.44 91 HIS A N 1
ATOM 751 C CA . HIS A 1 91 ? 8.021 11.080 -2.058 1.00 93.44 91 HIS A CA 1
ATOM 752 C C . HIS A 1 91 ? 6.645 10.495 -2.396 1.00 93.44 91 HIS A C 1
ATOM 754 O O . HIS A 1 91 ? 5.671 10.803 -1.710 1.00 93.44 91 HIS A O 1
ATOM 760 N N . THR A 1 92 ? 6.576 9.578 -3.366 1.00 94.06 92 THR A N 1
ATOM 761 C CA . THR A 1 92 ? 5.323 8.912 -3.748 1.00 94.06 92 THR A CA 1
ATOM 762 C C . THR A 1 92 ? 4.726 8.101 -2.592 1.00 94.06 92 THR A C 1
ATOM 764 O O . THR A 1 92 ? 3.520 8.161 -2.360 1.00 94.06 92 THR A O 1
ATOM 767 N N . LEU A 1 93 ? 5.542 7.392 -1.802 1.00 94.38 93 LEU A N 1
ATOM 768 C CA . LEU A 1 93 ? 5.055 6.672 -0.615 1.00 94.38 93 LEU A CA 1
ATOM 769 C C . LEU A 1 93 ? 4.424 7.613 0.421 1.00 94.38 93 LEU A C 1
ATOM 771 O O . LEU A 1 93 ? 3.372 7.298 0.979 1.00 94.38 93 LEU A O 1
ATOM 775 N N . ARG A 1 94 ? 5.026 8.784 0.662 1.00 94.25 94 ARG A N 1
ATOM 776 C CA . ARG A 1 94 ? 4.461 9.798 1.567 1.00 94.25 94 ARG A CA 1
ATOM 777 C C . ARG A 1 94 ? 3.159 10.400 1.038 1.00 94.25 94 ARG A C 1
ATOM 779 O O . ARG A 1 94 ? 2.254 10.651 1.829 1.00 94.25 94 ARG A O 1
ATOM 786 N N . GLU A 1 95 ? 3.035 10.588 -0.273 1.00 95.81 95 GLU A N 1
ATOM 787 C CA . GLU A 1 95 ? 1.791 11.048 -0.904 1.00 95.81 95 GLU A CA 1
ATOM 788 C C . GLU A 1 95 ? 0.645 10.044 -0.689 1.00 95.81 95 GLU A C 1
ATOM 790 O O . GLU A 1 95 ? -0.469 10.428 -0.318 1.00 95.81 95 GLU A O 1
ATOM 795 N N . ILE A 1 96 ? 0.935 8.745 -0.833 1.00 94.25 96 ILE A N 1
ATOM 796 C CA . ILE A 1 96 ? -0.024 7.672 -0.538 1.00 94.25 96 ILE A CA 1
ATOM 797 C C . ILE A 1 96 ? -0.443 7.725 0.930 1.00 94.25 96 ILE A C 1
ATOM 799 O O . ILE A 1 96 ? -1.639 7.753 1.218 1.00 94.25 96 ILE A O 1
ATOM 803 N N . LEU A 1 97 ? 0.517 7.793 1.859 1.00 93.75 97 LEU A N 1
ATOM 804 C CA . LEU A 1 97 ? 0.214 7.876 3.288 1.00 93.75 97 LEU A CA 1
ATOM 805 C C . LEU A 1 97 ? -0.661 9.082 3.624 1.00 93.75 97 LEU A C 1
ATOM 807 O O . LEU A 1 97 ? -1.672 8.916 4.301 1.00 93.75 97 LEU A O 1
ATOM 811 N N . SER A 1 98 ? -0.315 10.270 3.125 1.00 93.94 98 SER A N 1
ATOM 812 C CA . SER A 1 98 ? -1.092 11.491 3.354 1.00 93.94 98 SER A CA 1
ATOM 813 C C . SER A 1 98 ? -2.527 11.348 2.838 1.00 93.94 98 SER A C 1
ATOM 815 O O . SER A 1 98 ? -3.487 11.684 3.537 1.00 93.94 98 SER A O 1
ATOM 817 N N . THR A 1 99 ? -2.686 10.752 1.653 1.00 93.00 99 THR A N 1
ATOM 818 C CA . THR A 1 99 ? -4.000 10.467 1.071 1.00 93.00 99 THR A CA 1
ATOM 819 C C . THR A 1 99 ? -4.809 9.529 1.966 1.00 93.00 99 THR A C 1
ATOM 821 O O . THR A 1 99 ? -5.957 9.834 2.289 1.00 93.00 99 THR A O 1
ATOM 824 N N . LEU A 1 100 ? -4.223 8.419 2.427 1.00 91.56 100 LEU A N 1
ATOM 825 C CA . LEU A 1 100 ? -4.905 7.461 3.304 1.00 91.56 100 LEU A CA 1
ATOM 826 C C . LEU A 1 100 ? -5.225 8.054 4.685 1.00 91.56 100 LEU A C 1
ATOM 828 O O . LEU A 1 100 ? -6.307 7.804 5.213 1.00 91.56 100 LEU A O 1
ATOM 832 N N . GLN A 1 101 ? -4.332 8.868 5.252 1.00 91.50 101 GLN A N 1
ATOM 833 C CA . GLN A 1 101 ? -4.531 9.562 6.531 1.00 91.50 101 GLN A CA 1
ATOM 834 C C . GLN A 1 101 ? -5.697 10.551 6.487 1.00 91.50 101 GLN A C 1
ATOM 836 O O . GLN A 1 101 ? -6.412 10.705 7.476 1.00 91.50 101 GLN A O 1
ATOM 841 N N . SER A 1 102 ? -5.919 11.195 5.338 1.00 90.19 102 SER A N 1
ATOM 842 C CA . SER A 1 102 ? -7.033 12.131 5.152 1.00 90.19 102 SER A CA 1
ATOM 843 C C . SER A 1 102 ? -8.410 11.452 5.113 1.00 90.19 102 SER A C 1
ATOM 845 O O . SER A 1 102 ? -9.433 12.132 5.220 1.00 90.19 102 SER A O 1
ATOM 847 N N . ARG A 1 103 ? -8.466 10.116 4.981 1.00 88.06 103 ARG A N 1
ATOM 848 C CA . ARG A 1 103 ? -9.728 9.372 4.910 1.00 88.06 103 ARG A CA 1
ATOM 849 C C . ARG A 1 103 ? -10.375 9.255 6.296 1.00 88.06 103 ARG A C 1
ATOM 851 O O . ARG A 1 103 ? -9.782 8.639 7.185 1.00 88.06 103 ARG A O 1
ATOM 858 N N . PRO A 1 104 ? -11.630 9.715 6.479 1.00 87.88 104 PRO A N 1
ATOM 859 C CA . PRO A 1 104 ? -12.320 9.632 7.772 1.00 87.88 104 PRO A CA 1
ATOM 860 C C . PRO A 1 104 ? -12.463 8.200 8.309 1.00 87.88 104 PRO A C 1
ATOM 862 O O . PRO A 1 104 ? -12.410 7.966 9.513 1.00 87.88 104 PRO A O 1
ATOM 865 N N . THR A 1 105 ? -12.617 7.227 7.408 1.00 86.38 105 THR A N 1
ATOM 866 C CA . THR A 1 105 ? -12.738 5.795 7.723 1.00 86.38 105 THR A CA 1
ATOM 867 C C . THR A 1 105 ? -11.450 5.190 8.285 1.00 86.38 105 THR A C 1
ATOM 869 O O . THR A 1 105 ? -11.513 4.184 8.988 1.00 86.38 105 THR A O 1
ATOM 872 N N . MET A 1 106 ? -10.297 5.816 8.028 1.00 89.19 106 MET A N 1
ATOM 873 C CA . MET A 1 106 ? -8.981 5.354 8.476 1.00 89.19 106 MET A CA 1
ATOM 874 C C . MET A 1 106 ? -8.460 6.120 9.698 1.00 89.19 106 MET A C 1
ATOM 876 O O . MET A 1 106 ? -7.499 5.673 10.321 1.00 89.19 106 MET A O 1
ATOM 880 N N . THR A 1 107 ? -9.082 7.239 10.091 1.00 89.50 107 THR A N 1
ATOM 881 C CA . THR A 1 107 ? -8.590 8.111 11.175 1.00 89.50 107 THR A CA 1
ATOM 882 C C . THR A 1 107 ? -8.372 7.359 12.491 1.00 89.50 107 THR A C 1
ATOM 884 O O . THR A 1 107 ? -7.297 7.454 13.081 1.00 89.50 107 THR A O 1
ATOM 887 N N . GLY A 1 108 ? -9.352 6.562 12.932 1.00 88.44 108 GLY A N 1
ATOM 888 C CA . GLY A 1 108 ? -9.228 5.771 14.164 1.00 88.44 108 GLY A CA 1
ATOM 889 C C . GLY A 1 108 ? -8.137 4.698 14.082 1.00 88.44 108 GLY A C 1
ATOM 890 O O . GLY A 1 108 ? -7.467 4.415 15.074 1.00 88.44 108 GLY A O 1
ATOM 891 N N . PHE A 1 109 ? -7.903 4.147 12.887 1.00 91.31 109 PHE A N 1
ATOM 892 C CA . PHE A 1 109 ? -6.841 3.172 12.653 1.00 91.31 109 PHE A CA 1
ATOM 893 C C . PHE A 1 109 ? -5.457 3.826 12.729 1.00 91.31 109 PHE A C 1
ATOM 895 O O . PHE A 1 109 ? -4.596 3.328 13.447 1.00 91.31 109 PHE A O 1
ATOM 902 N N . PHE A 1 110 ? -5.263 4.989 12.096 1.00 92.31 110 PHE A N 1
ATOM 903 C CA . PHE A 1 110 ? -4.025 5.766 12.229 1.00 92.31 110 PHE A CA 1
ATOM 904 C C . PHE A 1 110 ? -3.759 6.196 13.672 1.00 92.31 110 PHE A C 1
ATOM 906 O O . PHE A 1 110 ? -2.637 6.057 14.147 1.00 92.31 110 PHE A O 1
ATOM 913 N N . GLN A 1 111 ? -4.780 6.636 14.411 1.00 90.38 111 GLN A N 1
ATOM 914 C CA . GLN A 1 111 ? -4.620 6.969 15.828 1.00 90.38 111 GLN A CA 1
ATOM 915 C C . GLN A 1 111 ? -4.147 5.762 16.653 1.00 90.38 111 GLN A C 1
ATOM 917 O O . GLN A 1 111 ? -3.264 5.896 17.505 1.00 90.38 111 GLN A O 1
ATOM 922 N N . ALA A 1 112 ? -4.710 4.578 16.400 1.00 90.00 112 ALA A N 1
ATOM 923 C CA . ALA A 1 112 ? -4.279 3.352 17.061 1.00 90.00 112 ALA A CA 1
ATOM 924 C C . ALA A 1 112 ? -2.844 2.964 16.670 1.00 90.00 112 ALA A C 1
ATOM 926 O O . ALA A 1 112 ? -2.081 2.565 17.547 1.00 90.00 112 ALA A O 1
ATOM 927 N N . ILE A 1 113 ? -2.457 3.132 15.397 1.00 91.69 113 ILE A N 1
ATOM 928 C CA . ILE A 1 113 ? -1.086 2.889 14.915 1.00 91.69 113 ILE A CA 1
ATOM 929 C C . ILE A 1 113 ? -0.099 3.791 15.647 1.00 91.69 113 ILE A C 1
ATOM 931 O O . ILE A 1 113 ? 0.885 3.292 16.176 1.00 91.69 113 ILE A O 1
ATOM 935 N N . GLU A 1 114 ? -0.369 5.094 15.726 1.00 88.94 114 GLU A N 1
ATOM 936 C CA . GLU A 1 114 ? 0.517 6.034 16.419 1.00 88.94 114 GLU A CA 1
ATOM 937 C C . GLU A 1 114 ? 0.612 5.721 17.918 1.00 88.94 114 GLU A C 1
ATOM 939 O O . GLU A 1 114 ? 1.697 5.755 18.496 1.00 88.94 114 GLU A O 1
ATOM 944 N N . THR A 1 115 ? -0.504 5.328 18.539 1.00 86.81 115 THR A N 1
ATOM 945 C CA . THR A 1 115 ? -0.531 4.923 19.954 1.00 86.81 115 THR A CA 1
ATOM 946 C C . THR A 1 115 ? 0.303 3.662 20.197 1.00 86.81 115 THR A C 1
ATOM 948 O O . THR A 1 115 ? 1.054 3.604 21.169 1.00 86.81 115 THR A O 1
ATOM 951 N N . LEU A 1 116 ? 0.194 2.664 19.313 1.00 85.00 116 LEU A N 1
ATOM 952 C CA . LEU A 1 116 ? 0.916 1.396 19.419 1.00 85.00 116 LEU A CA 1
ATOM 953 C C . LEU A 1 116 ? 2.403 1.539 19.069 1.00 85.00 116 LEU A C 1
ATOM 955 O O . LEU A 1 116 ? 3.258 1.019 19.779 1.00 85.00 116 LEU A O 1
ATOM 959 N N . ALA A 1 117 ? 2.738 2.295 18.024 1.00 81.88 117 ALA A N 1
ATOM 960 C CA . ALA A 1 117 ? 4.121 2.541 17.621 1.00 81.88 117 ALA A CA 1
ATOM 961 C C . ALA A 1 117 ? 4.901 3.346 18.677 1.00 81.88 117 ALA A C 1
ATOM 963 O O . ALA A 1 117 ? 6.123 3.206 18.791 1.00 81.88 117 ALA A O 1
ATOM 964 N N . ALA A 1 118 ? 4.198 4.163 19.467 1.00 77.50 118 ALA A N 1
ATOM 965 C CA . ALA A 1 118 ? 4.746 4.892 20.604 1.00 77.50 118 ALA A CA 1
ATOM 966 C C . ALA A 1 118 ? 4.813 4.065 21.907 1.00 77.50 118 ALA A C 1
ATOM 968 O O . ALA A 1 118 ? 5.272 4.596 22.922 1.00 77.50 118 ALA A O 1
ATOM 969 N N . CYS A 1 119 ? 4.340 2.806 21.921 1.00 64.38 119 CYS A N 1
ATOM 970 C CA . CYS A 1 119 ? 4.007 2.103 23.160 1.00 64.38 119 CYS A CA 1
ATOM 971 C C . CYS A 1 119 ? 5.151 2.026 24.182 1.00 64.38 119 CYS A C 1
ATOM 973 O O . CYS A 1 119 ? 6.197 1.411 23.979 1.00 64.38 119 CYS A O 1
ATOM 975 N N . THR A 1 120 ? 4.831 2.569 25.353 1.00 61.22 120 THR A N 1
ATOM 976 C CA . THR A 1 120 ? 5.397 2.267 26.672 1.00 61.22 120 THR A CA 1
ATOM 977 C C . THR A 1 120 ? 4.321 1.526 27.489 1.00 61.22 120 THR A C 1
ATOM 979 O O . THR A 1 120 ? 3.131 1.654 27.181 1.00 61.22 120 THR A O 1
ATOM 982 N N . GLU A 1 121 ? 4.686 0.744 28.519 1.00 57.66 121 GLU A N 1
ATOM 983 C CA . GLU A 1 121 ? 3.752 -0.107 29.302 1.00 57.66 121 GLU A CA 1
ATOM 984 C C . GLU A 1 121 ? 2.491 0.624 29.823 1.00 57.66 121 GLU A C 1
ATOM 986 O O . GLU A 1 121 ? 1.446 0.009 30.031 1.00 57.66 121 GLU A O 1
ATOM 991 N N . THR A 1 122 ? 2.549 1.948 29.979 1.00 60.84 122 THR A N 1
ATOM 992 C CA . THR A 1 122 ? 1.474 2.816 30.486 1.00 60.84 122 THR A CA 1
ATOM 993 C C . THR A 1 122 ? 0.351 3.116 29.485 1.00 60.84 122 THR A C 1
ATOM 995 O O . THR A 1 122 ? -0.694 3.624 29.884 1.00 60.84 122 THR A O 1
ATOM 998 N N . THR A 1 123 ? 0.519 2.797 28.198 1.00 65.25 123 THR A N 1
ATOM 999 C CA . THR A 1 123 ? -0.426 3.181 27.120 1.00 65.25 123 THR A CA 1
ATOM 1000 C C . THR A 1 123 ? -1.433 2.091 26.736 1.00 65.25 123 THR A C 1
ATOM 1002 O O . THR A 1 123 ? -2.303 2.310 25.893 1.00 65.25 123 THR A O 1
ATOM 1005 N N . LYS A 1 124 ? -1.376 0.920 27.385 1.00 72.38 124 LYS A N 1
ATOM 1006 C CA . LYS A 1 124 ? -2.170 -0.262 27.012 1.00 72.38 124 LYS A CA 1
ATOM 1007 C C . LYS A 1 124 ? -3.688 -0.045 27.079 1.00 72.38 124 LYS A C 1
ATOM 1009 O O . LYS A 1 124 ? -4.397 -0.451 26.167 1.00 72.38 124 LYS A O 1
ATOM 1014 N N . SER A 1 125 ? -4.189 0.633 28.113 1.00 74.00 125 SER A N 1
ATOM 1015 C CA . SER A 1 125 ? -5.626 0.926 28.248 1.00 74.00 125 SER A CA 1
ATOM 1016 C C . SER A 1 125 ? -6.134 1.915 27.194 1.00 74.00 125 SER A C 1
ATOM 1018 O O . SER A 1 125 ? -7.269 1.796 26.737 1.00 74.00 125 SER A O 1
ATOM 1020 N N . VAL A 1 126 ? -5.288 2.866 26.782 1.00 78.81 126 VAL A N 1
ATOM 1021 C CA . VAL A 1 126 ? -5.585 3.820 25.704 1.00 78.81 126 VAL A CA 1
ATOM 1022 C C . VAL A 1 126 ? -5.662 3.084 24.373 1.00 78.81 126 VAL A C 1
ATOM 1024 O O . VAL A 1 126 ? -6.628 3.260 23.638 1.00 78.81 126 VAL A O 1
ATOM 1027 N N . LEU A 1 127 ? -4.693 2.206 24.103 1.00 81.44 127 LEU A N 1
ATOM 1028 C CA . LEU A 1 127 ? -4.682 1.371 22.909 1.00 81.44 127 LEU A CA 1
ATOM 1029 C C . LEU A 1 127 ? -5.937 0.498 22.814 1.00 81.44 127 LEU A C 1
ATOM 1031 O O . LEU A 1 127 ? -6.588 0.489 21.774 1.00 81.44 127 LEU A O 1
ATOM 1035 N N . ASP A 1 128 ? -6.300 -0.207 23.886 1.00 83.00 128 ASP A N 1
ATOM 1036 C CA . ASP A 1 128 ? -7.482 -1.074 23.883 1.00 83.00 128 ASP A CA 1
ATOM 1037 C C . ASP A 1 128 ? -8.770 -0.264 23.642 1.00 83.00 128 ASP A C 1
ATOM 1039 O O . ASP A 1 128 ? -9.643 -0.701 22.890 1.00 83.00 128 ASP A O 1
ATOM 1043 N N . GLY A 1 129 ? -8.858 0.951 24.197 1.00 81.94 129 GLY A N 1
ATOM 1044 C CA . GLY A 1 129 ? -9.946 1.892 23.918 1.00 81.94 129 GLY A CA 1
ATOM 1045 C C . GLY A 1 129 ? -9.982 2.358 22.458 1.00 81.94 129 GLY A C 1
ATOM 1046 O O . GLY A 1 129 ? -11.045 2.329 21.836 1.00 81.94 129 GLY A O 1
ATOM 1047 N N . CYS A 1 130 ? -8.831 2.730 21.886 1.00 84.50 130 CYS A N 1
ATOM 1048 C CA . CYS A 1 130 ? -8.709 3.083 20.471 1.00 84.50 130 CYS A CA 1
ATOM 1049 C C . CYS A 1 130 ? -9.176 1.928 19.584 1.00 84.50 130 CYS A C 1
ATOM 1051 O O . CYS A 1 130 ? -10.069 2.123 18.765 1.00 84.50 130 CYS A O 1
ATOM 1053 N N . ILE A 1 131 ? -8.649 0.718 19.790 1.00 85.62 131 ILE A N 1
ATOM 1054 C CA . ILE A 1 131 ? -9.002 -0.462 18.994 1.00 85.62 131 ILE A CA 1
ATOM 1055 C C . ILE A 1 131 ? -10.495 -0.793 19.105 1.00 85.62 131 ILE A C 1
ATOM 1057 O O . ILE A 1 131 ? -11.130 -1.059 18.088 1.00 85.62 131 ILE A O 1
ATOM 1061 N N . ALA A 1 132 ? -11.079 -0.725 20.304 1.00 84.44 132 ALA A N 1
ATOM 1062 C CA . ALA A 1 132 ? -12.503 -1.000 20.513 1.00 84.44 132 ALA A CA 1
ATOM 1063 C C . ALA A 1 132 ? -13.431 -0.010 19.781 1.00 84.44 132 ALA A C 1
ATOM 1065 O O . ALA A 1 132 ? -14.566 -0.358 19.457 1.00 84.44 132 ALA A O 1
ATOM 1066 N N . SER A 1 133 ? -12.958 1.213 19.519 1.00 85.38 133 SER A N 1
ATOM 1067 C CA . SER A 1 133 ? -13.701 2.239 18.773 1.00 85.38 133 SER A CA 1
ATOM 1068 C C . SER A 1 133 ? -13.568 2.136 17.250 1.00 85.38 133 SER A C 1
ATOM 1070 O O . SER A 1 133 ? -14.324 2.784 16.523 1.00 85.38 133 SER A O 1
ATOM 1072 N N . ILE A 1 134 ? -12.635 1.319 16.748 1.00 87.38 134 ILE A N 1
ATOM 1073 C CA . ILE A 1 134 ? -12.446 1.124 15.311 1.00 87.38 134 ILE A CA 1
ATOM 1074 C C . ILE A 1 134 ? -13.616 0.306 14.770 1.00 87.38 134 ILE A C 1
ATOM 1076 O O . ILE A 1 134 ? -13.829 -0.851 15.131 1.00 87.38 134 ILE A O 1
ATOM 1080 N N . SER A 1 135 ? -14.369 0.915 13.858 1.00 82.69 135 SER A N 1
ATOM 1081 C CA . SER A 1 135 ? -15.424 0.215 13.134 1.00 82.69 135 SER A CA 1
ATOM 1082 C C . SER A 1 135 ? -14.815 -0.671 12.053 1.00 82.69 135 SER A C 1
ATOM 1084 O O . SER A 1 135 ? -13.992 -0.219 11.254 1.00 82.69 135 SER A O 1
ATOM 1086 N N . ARG A 1 136 ? -15.260 -1.929 11.987 1.00 82.88 136 ARG A N 1
ATOM 1087 C CA . ARG A 1 136 ? -14.969 -2.802 10.844 1.00 82.88 136 ARG A CA 1
ATOM 1088 C C . ARG A 1 136 ? -15.576 -2.168 9.596 1.00 82.88 136 ARG A C 1
ATOM 1090 O O . ARG A 1 136 ? -16.781 -1.933 9.556 1.00 82.88 136 ARG A O 1
ATOM 1097 N N . SER A 1 137 ? -14.740 -1.864 8.614 1.00 80.56 137 SER A N 1
ATOM 1098 C CA . SER A 1 137 ? -15.155 -1.246 7.357 1.00 80.56 137 SER A CA 1
ATOM 1099 C C . SER A 1 137 ? -14.435 -1.891 6.181 1.00 80.56 137 SER A C 1
ATOM 1101 O O . SER A 1 137 ? -13.319 -2.394 6.333 1.00 80.56 137 SER A O 1
ATOM 1103 N N . ASP A 1 138 ? -15.063 -1.833 5.008 1.00 76.88 138 ASP A N 1
ATOM 1104 C CA . ASP A 1 138 ? -14.466 -2.309 3.756 1.00 76.88 138 ASP A CA 1
ATOM 1105 C C . ASP A 1 138 ? -13.195 -1.519 3.405 1.00 76.88 138 ASP A C 1
ATOM 1107 O O . ASP A 1 138 ? -12.251 -2.075 2.859 1.00 76.88 138 ASP A O 1
ATOM 1111 N N . ASP A 1 139 ? -13.125 -0.241 3.788 1.00 80.31 139 ASP A N 1
ATOM 1112 C CA . ASP A 1 139 ? -11.918 0.576 3.647 1.00 80.31 139 ASP A CA 1
ATOM 1113 C C . ASP A 1 139 ? -10.774 0.024 4.512 1.00 80.31 139 ASP A C 1
ATOM 1115 O O . ASP A 1 139 ? -9.667 -0.169 4.019 1.00 80.31 139 ASP A O 1
ATOM 1119 N N . LEU A 1 140 ? -11.026 -0.282 5.790 1.00 83.75 140 LEU A N 1
ATOM 1120 C CA . LEU A 1 140 ? -10.001 -0.865 6.660 1.00 83.75 140 LEU A CA 1
ATOM 1121 C C . LEU A 1 140 ? -9.499 -2.199 6.095 1.00 83.75 140 LEU A C 1
ATOM 1123 O O . LEU A 1 140 ? -8.297 -2.461 6.084 1.00 83.75 140 LEU A O 1
ATOM 1127 N N . GLN A 1 141 ? -10.421 -3.015 5.592 1.00 79.56 141 GLN A N 1
ATOM 1128 C CA . GLN A 1 141 ? -10.126 -4.262 4.904 1.00 79.56 141 GLN A CA 1
ATOM 1129 C C . GLN A 1 141 ? -9.238 -4.021 3.673 1.00 79.56 141 GLN A C 1
ATOM 1131 O O . GLN A 1 141 ? -8.197 -4.648 3.538 1.00 79.56 141 GLN A O 1
ATOM 1136 N N . ALA A 1 142 ? -9.600 -3.079 2.805 1.00 76.94 142 ALA A N 1
ATOM 1137 C CA . ALA A 1 142 ? -8.897 -2.818 1.554 1.00 76.94 142 ALA A CA 1
ATOM 1138 C C . ALA A 1 142 ? -7.524 -2.155 1.751 1.00 76.94 142 ALA A C 1
ATOM 1140 O O . ALA A 1 142 ? -6.575 -2.478 1.044 1.00 76.94 142 ALA A O 1
ATOM 1141 N N . PHE A 1 143 ? -7.400 -1.232 2.706 1.00 85.00 143 PHE A N 1
ATOM 1142 C CA . PHE A 1 143 ? -6.220 -0.377 2.829 1.00 85.00 143 PHE A CA 1
ATOM 1143 C C . PHE A 1 143 ? -5.175 -0.881 3.825 1.00 85.00 143 PHE A C 1
ATOM 1145 O O . PHE A 1 143 ? -4.037 -0.427 3.754 1.00 85.00 143 PHE A O 1
ATOM 1152 N N . SER A 1 144 ? -5.501 -1.805 4.738 1.00 86.00 144 SER A N 1
ATOM 1153 C CA . SER A 1 144 ? -4.530 -2.262 5.751 1.00 86.00 144 SER A CA 1
ATOM 1154 C C . SER A 1 144 ? -3.295 -2.920 5.130 1.00 86.00 144 SER A C 1
ATOM 1156 O O . SER A 1 144 ? -2.180 -2.647 5.568 1.00 86.00 144 SER A O 1
ATOM 1158 N N . GLY A 1 145 ? -3.484 -3.728 4.080 1.00 82.56 145 GLY A N 1
ATOM 1159 C CA . GLY A 1 145 ? -2.399 -4.402 3.361 1.00 82.56 145 GLY A CA 1
ATOM 1160 C C . GLY A 1 145 ? -1.466 -3.404 2.697 1.00 82.56 145 GLY A C 1
ATOM 1161 O O . GLY A 1 145 ? -0.281 -3.340 3.010 1.00 82.56 145 GLY A O 1
ATOM 1162 N N . LEU A 1 146 ? -2.040 -2.545 1.858 1.00 85.19 146 LEU A N 1
ATOM 1163 C CA . LEU A 1 146 ? -1.336 -1.430 1.235 1.00 85.19 146 LEU A CA 1
ATOM 1164 C C . LEU A 1 146 ? -0.604 -0.541 2.255 1.00 85.19 146 LEU A C 1
ATOM 1166 O O . LEU A 1 146 ? 0.539 -0.164 2.021 1.00 85.19 146 LEU A O 1
ATOM 1170 N N . LEU A 1 147 ? -1.236 -0.211 3.384 1.00 90.56 147 LEU A N 1
ATOM 1171 C CA . LEU A 1 147 ? -0.641 0.647 4.405 1.00 90.56 147 LEU A CA 1
ATOM 1172 C C . LEU A 1 147 ? 0.588 -0.005 5.051 1.00 90.56 147 LEU A C 1
ATOM 1174 O O . LEU A 1 147 ? 1.617 0.653 5.214 1.00 90.56 147 LEU A O 1
ATOM 1178 N N . GLN A 1 148 ? 0.504 -1.297 5.378 1.00 88.12 148 GLN A N 1
ATOM 1179 C CA . GLN A 1 148 ? 1.653 -2.047 5.873 1.00 88.12 148 GLN A CA 1
ATOM 1180 C C . GLN A 1 148 ? 2.776 -2.085 4.832 1.00 88.12 148 GLN A C 1
ATOM 1182 O O . GLN A 1 148 ? 3.923 -1.797 5.174 1.00 88.12 148 GLN A O 1
ATOM 1187 N N . SER A 1 149 ? 2.453 -2.360 3.565 1.00 86.62 149 SER A N 1
ATOM 1188 C CA . SER A 1 149 ? 3.429 -2.358 2.472 1.00 86.62 149 SER A CA 1
ATOM 1189 C C . SER A 1 149 ? 4.080 -0.984 2.283 1.00 86.62 149 SER A C 1
ATOM 1191 O O . SER A 1 149 ? 5.297 -0.904 2.126 1.00 86.62 149 SER A O 1
ATOM 1193 N N . CYS A 1 150 ? 3.322 0.112 2.388 1.00 91.44 150 CYS A N 1
ATOM 1194 C CA . CYS A 1 150 ? 3.866 1.469 2.356 1.00 91.44 150 CYS A CA 1
ATOM 1195 C C . CYS A 1 150 ? 4.872 1.713 3.487 1.00 91.44 150 CYS A C 1
ATOM 1197 O O . CYS A 1 150 ? 5.958 2.230 3.229 1.00 91.44 150 CYS A O 1
ATOM 1199 N N . PHE A 1 151 ? 4.545 1.328 4.724 1.00 92.25 151 PHE A N 1
ATOM 1200 C CA . PHE A 1 151 ? 5.474 1.454 5.849 1.00 92.25 151 PHE A CA 1
ATOM 1201 C C . PHE A 1 151 ? 6.710 0.566 5.683 1.00 92.25 151 PHE A C 1
ATOM 1203 O O . PHE A 1 151 ? 7.823 1.022 5.936 1.00 92.25 151 PHE A O 1
ATOM 1210 N N . ASN A 1 152 ? 6.546 -0.658 5.189 1.00 88.75 152 ASN A N 1
ATOM 1211 C CA . ASN A 1 152 ? 7.658 -1.548 4.869 1.00 88.75 152 ASN A CA 1
ATOM 1212 C C . ASN A 1 152 ? 8.607 -0.918 3.835 1.00 88.75 152 ASN A C 1
ATOM 1214 O O . ASN A 1 152 ? 9.810 -0.827 4.072 1.00 88.75 152 ASN A O 1
ATOM 1218 N N . SER A 1 153 ? 8.084 -0.402 2.719 1.00 88.06 153 SER A N 1
ATOM 1219 C CA . SER A 1 153 ? 8.906 0.266 1.702 1.00 88.06 153 SER A CA 1
ATOM 1220 C C . SER A 1 153 ? 9.548 1.554 2.220 1.00 88.06 153 SER A C 1
ATOM 1222 O O . SER A 1 153 ? 10.697 1.834 1.883 1.00 88.06 153 SER A O 1
ATOM 1224 N N . LEU A 1 154 ? 8.859 2.312 3.082 1.00 91.44 154 LEU A N 1
ATOM 1225 C CA . LEU A 1 154 ? 9.444 3.474 3.755 1.00 91.44 154 LEU A CA 1
ATOM 1226 C C . LEU A 1 154 ? 10.594 3.084 4.686 1.00 91.44 154 LEU A C 1
ATOM 1228 O O . LEU A 1 154 ? 11.577 3.821 4.769 1.00 91.44 154 LEU A O 1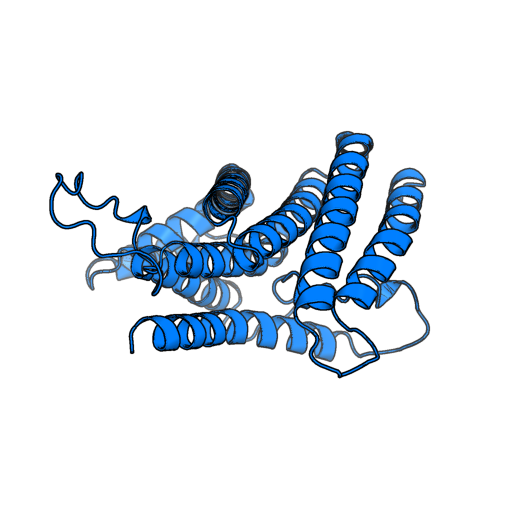
ATOM 1232 N N . ALA A 1 155 ? 10.517 1.922 5.337 1.00 88.12 155 ALA A N 1
ATOM 1233 C CA . ALA A 1 155 ? 11.622 1.395 6.124 1.00 88.12 155 ALA A CA 1
ATOM 1234 C C . ALA A 1 155 ? 12.838 1.077 5.242 1.00 88.12 155 ALA A C 1
ATOM 1236 O O . ALA A 1 155 ? 13.943 1.496 5.577 1.00 88.12 155 ALA A O 1
ATOM 1237 N N . VAL A 1 156 ? 12.626 0.418 4.096 1.00 84.56 156 VAL A N 1
ATOM 1238 C CA . VAL A 1 156 ? 13.691 0.075 3.133 1.00 84.56 156 VAL A CA 1
ATOM 1239 C C . VAL A 1 156 ? 14.406 1.322 2.613 1.00 84.56 156 VAL A C 1
ATOM 1241 O O . VAL A 1 156 ? 15.629 1.386 2.656 1.00 84.56 156 VAL A O 1
ATOM 1244 N N . VAL A 1 157 ? 13.674 2.351 2.178 1.00 86.56 157 VAL A N 1
ATOM 1245 C CA . VAL A 1 157 ? 14.306 3.590 1.668 1.00 86.56 157 VAL A CA 1
ATOM 1246 C C . VAL A 1 157 ? 14.943 4.449 2.753 1.00 86.56 157 VAL A C 1
ATOM 1248 O O . VAL A 1 157 ? 15.747 5.321 2.436 1.00 86.56 157 VAL A O 1
ATOM 1251 N N . SER A 1 158 ? 14.561 4.238 4.014 1.00 84.88 158 SER A N 1
ATOM 1252 C CA . SER A 1 158 ? 15.133 4.931 5.173 1.00 84.88 158 SER A CA 1
ATOM 1253 C C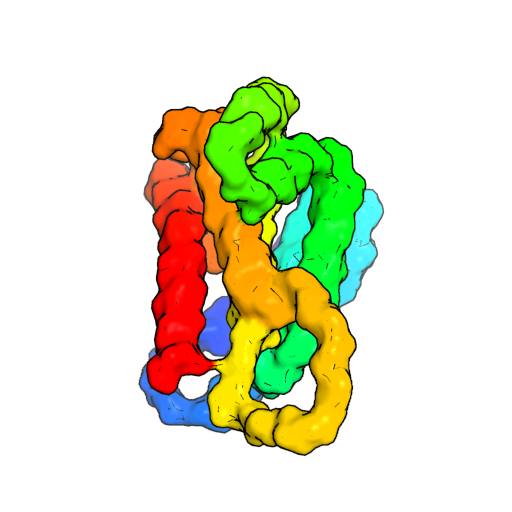 . SER A 1 158 ? 16.316 4.172 5.782 1.00 84.88 158 SER A C 1
ATOM 1255 O O . SER A 1 158 ? 16.928 4.656 6.733 1.00 84.88 158 SER A O 1
ATOM 1257 N N . ALA A 1 159 ? 16.636 2.977 5.278 1.00 77.50 159 ALA A N 1
ATOM 1258 C CA . ALA A 1 159 ? 17.839 2.263 5.667 1.00 77.50 159 ALA A CA 1
ATOM 1259 C C . ALA A 1 159 ? 19.073 2.929 5.034 1.00 77.50 159 ALA A C 1
ATOM 1261 O O . ALA A 1 159 ? 19.011 3.353 3.873 1.00 77.50 159 ALA A O 1
ATOM 1262 N N . PRO A 1 160 ? 20.192 3.040 5.771 1.00 66.19 160 PRO A N 1
ATOM 1263 C CA . PRO A 1 160 ? 21.436 3.545 5.211 1.00 66.19 160 PRO A CA 1
ATOM 1264 C C . PRO A 1 160 ? 21.844 2.684 4.010 1.00 66.19 160 PRO A C 1
ATOM 1266 O O . PRO A 1 160 ? 21.811 1.457 4.069 1.00 66.19 160 PRO A O 1
ATOM 1269 N N . SER A 1 161 ? 22.186 3.329 2.895 1.00 57.72 161 SER A N 1
ATOM 1270 C CA . SER A 1 161 ? 22.693 2.618 1.722 1.00 57.72 161 SER A CA 1
ATOM 1271 C C . SER A 1 161 ? 24.136 2.193 1.975 1.00 57.72 161 SER A C 1
ATOM 1273 O O . SER A 1 161 ? 24.958 3.042 2.314 1.00 57.72 161 SER A O 1
ATOM 1275 N N . SER A 1 162 ? 24.479 0.931 1.712 1.00 50.69 162 SER A N 1
ATOM 1276 C CA . SER A 1 162 ? 25.870 0.440 1.709 1.00 50.69 162 SER A CA 1
ATOM 1277 C C . SER A 1 162 ? 26.783 1.183 0.714 1.00 50.69 162 SER A C 1
ATOM 1279 O O . SER A 1 162 ? 28.005 1.075 0.784 1.00 50.69 162 SER A O 1
ATOM 1281 N N . HIS A 1 163 ? 26.202 1.969 -0.202 1.00 45.94 163 HIS A N 1
ATOM 1282 C CA . HIS A 1 163 ? 26.906 2.795 -1.185 1.00 45.94 163 HIS A CA 1
ATOM 1283 C C . HIS A 1 163 ? 26.942 4.295 -0.859 1.00 45.94 163 HIS A C 1
ATOM 1285 O O . HIS A 1 163 ? 27.458 5.070 -1.665 1.00 45.94 163 HIS A O 1
ATOM 1291 N N . GLN A 1 164 ? 26.413 4.735 0.287 1.00 45.91 164 GLN A N 1
ATOM 129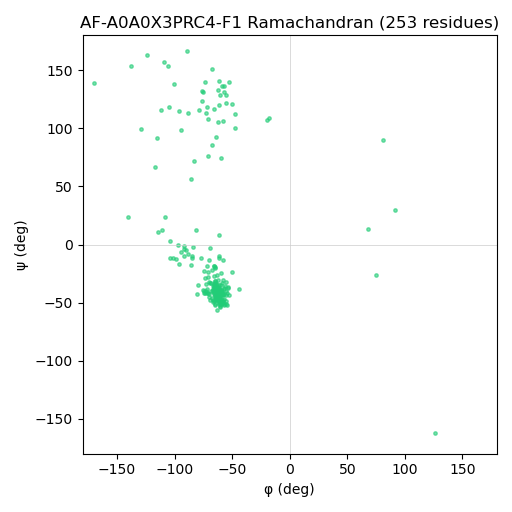2 C CA . GLN A 1 164 ? 26.624 6.109 0.739 1.00 45.91 164 GLN A CA 1
ATOM 1293 C C . GLN A 1 164 ? 27.909 6.168 1.568 1.00 45.91 164 GLN A C 1
ATOM 1295 O O . GLN A 1 164 ? 27.943 5.574 2.645 1.00 45.91 164 GLN A O 1
ATOM 1300 N N . PRO A 1 165 ? 28.969 6.859 1.098 1.00 42.00 165 PRO A N 1
ATOM 1301 C CA . PRO A 1 165 ? 30.114 7.124 1.951 1.00 42.00 165 PRO A CA 1
ATOM 1302 C C . PRO A 1 165 ? 29.614 7.867 3.186 1.00 42.00 165 PRO A C 1
ATOM 1304 O O . PRO A 1 165 ? 28.769 8.761 3.071 1.00 42.00 165 PRO A O 1
ATOM 1307 N N . GLU A 1 166 ? 30.105 7.459 4.356 1.00 41.97 166 GLU A N 1
ATOM 1308 C CA . GLU A 1 166 ? 29.877 8.172 5.604 1.00 41.97 166 GLU A CA 1
ATOM 1309 C C . GLU A 1 166 ? 30.168 9.648 5.339 1.00 41.97 166 GLU A C 1
ATOM 1311 O O . GLU A 1 166 ? 31.293 10.019 5.001 1.00 41.97 166 GLU A O 1
ATOM 1316 N N . ALA A 1 167 ? 29.134 10.487 5.390 1.00 44.47 167 ALA A N 1
ATOM 1317 C CA . ALA A 1 167 ? 29.323 11.923 5.357 1.00 44.47 167 ALA A CA 1
ATOM 1318 C C . ALA A 1 167 ? 30.017 12.292 6.674 1.00 44.47 167 ALA A C 1
ATOM 1320 O O . ALA A 1 167 ? 29.371 12.570 7.686 1.00 44.47 167 ALA A O 1
ATOM 1321 N N . GLU A 1 168 ? 31.345 12.189 6.682 1.00 42.50 168 GLU A N 1
ATOM 1322 C CA . GLU A 1 168 ? 32.191 12.752 7.717 1.00 42.50 168 GLU A CA 1
ATOM 1323 C C . GLU A 1 168 ? 31.993 14.266 7.689 1.00 42.50 168 GLU A C 1
ATOM 1325 O O . GLU A 1 168 ? 32.480 14.960 6.802 1.00 42.50 168 GLU A O 1
ATOM 1330 N N . GLY A 1 169 ? 31.263 14.766 8.682 1.00 44.47 169 GLY A N 1
ATOM 1331 C CA . GLY A 1 169 ? 31.218 16.183 9.003 1.00 44.47 169 GLY A CA 1
ATOM 1332 C C . GLY A 1 169 ? 30.286 17.000 8.120 1.00 44.47 169 GLY A C 1
ATOM 1333 O O . GLY A 1 169 ? 30.706 17.600 7.146 1.00 44.47 169 GLY A O 1
ATOM 1334 N N . GLU A 1 170 ? 29.034 17.103 8.539 1.00 37.72 170 GLU A N 1
ATOM 1335 C CA . GLU A 1 170 ? 28.327 18.377 8.698 1.00 37.72 170 GLU A CA 1
ATOM 1336 C C . GLU A 1 170 ? 27.022 18.070 9.434 1.00 37.72 170 GLU A C 1
ATOM 1338 O O . GLU A 1 170 ? 26.443 17.001 9.237 1.00 37.72 170 GLU A O 1
ATOM 1343 N N . ASP A 1 171 ? 26.663 18.950 10.371 1.00 38.91 171 ASP A N 1
ATOM 1344 C CA . ASP A 1 171 ? 25.528 18.867 11.294 1.00 38.91 171 ASP A CA 1
ATOM 1345 C C . ASP A 1 171 ? 24.440 17.893 10.833 1.00 38.91 171 ASP A C 1
ATOM 1347 O O . ASP A 1 171 ? 23.688 18.204 9.912 1.00 38.91 171 ASP A O 1
ATOM 1351 N N . ARG A 1 172 ? 24.323 16.723 11.490 1.00 44.00 172 ARG A N 1
ATOM 1352 C CA . ARG A 1 172 ? 23.079 15.947 11.427 1.00 44.00 172 ARG A CA 1
ATOM 1353 C C . ARG A 1 172 ? 22.004 16.901 11.952 1.00 44.00 172 ARG A C 1
ATOM 1355 O O . ARG A 1 172 ? 22.006 17.141 13.161 1.00 44.00 172 ARG A O 1
ATOM 1362 N N . PRO A 1 173 ? 21.117 17.462 11.107 1.00 41.34 173 PRO A N 1
ATOM 1363 C CA . PRO A 1 173 ? 19.963 18.143 11.658 1.00 41.34 173 PRO A CA 1
ATOM 1364 C C . PRO A 1 173 ? 19.227 17.062 12.440 1.00 41.34 173 PRO A C 1
ATOM 1366 O O . PRO A 1 173 ? 19.077 15.961 11.901 1.00 41.34 173 PRO A O 1
ATOM 1369 N N . ASP A 1 174 ? 18.907 17.341 13.709 1.00 38.81 174 ASP A N 1
ATOM 1370 C CA . ASP A 1 174 ? 18.186 16.462 14.636 1.00 38.81 174 ASP A CA 1
ATOM 1371 C C . ASP A 1 174 ? 17.455 15.357 13.882 1.00 38.81 174 ASP A C 1
ATOM 1373 O O . ASP A 1 174 ? 16.536 15.651 13.118 1.00 38.81 174 ASP A O 1
ATOM 1377 N N . THR A 1 175 ? 17.942 14.117 14.008 1.00 48.91 175 THR A N 1
ATOM 1378 C CA . THR A 1 175 ? 17.456 12.960 13.249 1.00 48.91 175 THR A CA 1
ATOM 1379 C C . THR A 1 175 ? 15.937 12.930 13.303 1.00 48.91 175 THR A C 1
ATOM 1381 O O . THR A 1 175 ? 15.366 12.504 14.309 1.00 48.91 175 THR A O 1
ATOM 1384 N N . ASP A 1 176 ? 15.300 13.405 12.231 1.00 62.72 176 ASP A N 1
ATOM 1385 C CA . ASP A 1 176 ? 13.861 13.329 12.038 1.00 62.72 176 ASP A CA 1
ATOM 1386 C C . ASP A 1 176 ? 13.483 11.875 12.308 1.00 62.72 176 ASP A C 1
ATOM 1388 O O . ASP A 1 176 ? 14.060 10.965 11.712 1.00 62.72 176 ASP A O 1
ATOM 1392 N N . VAL A 1 177 ? 12.606 11.613 13.273 1.00 61.69 177 VAL A N 1
ATOM 1393 C CA . VAL A 1 177 ? 12.297 10.237 13.691 1.00 61.69 177 VAL A CA 1
ATOM 1394 C C . VAL A 1 177 ? 11.776 9.444 12.479 1.00 61.69 177 VAL A C 1
ATOM 1396 O O . VAL A 1 177 ? 12.083 8.258 12.343 1.00 61.69 177 VAL A O 1
ATOM 1399 N N . GLU A 1 178 ? 11.108 10.125 11.538 1.00 68.56 178 GLU A N 1
ATOM 1400 C CA . GLU A 1 178 ? 10.647 9.601 10.244 1.00 68.56 178 GLU A CA 1
ATOM 1401 C C . GLU A 1 178 ? 11.769 9.282 9.230 1.00 68.56 178 GLU A C 1
ATOM 1403 O O . GLU A 1 178 ? 11.516 8.796 8.121 1.00 68.56 178 GLU A O 1
ATOM 1408 N N . SER A 1 179 ? 13.027 9.561 9.565 1.00 70.06 179 SER A N 1
ATOM 1409 C CA . SER A 1 179 ? 14.203 9.210 8.760 1.00 70.06 179 SER A CA 1
ATOM 1410 C C . SER A 1 179 ? 14.790 7.843 9.102 1.00 70.06 179 SER A C 1
ATOM 1412 O O . SER A 1 179 ? 15.701 7.395 8.414 1.00 70.06 179 SER A O 1
ATOM 1414 N N . THR A 1 180 ? 14.268 7.155 10.124 1.00 82.44 180 THR A N 1
ATOM 1415 C CA . THR A 1 180 ? 14.805 5.859 10.559 1.00 82.44 180 THR A CA 1
ATOM 1416 C C . THR A 1 180 ? 13.972 4.686 10.044 1.00 82.44 180 THR A C 1
ATOM 1418 O O . THR A 1 180 ? 12.742 4.701 10.111 1.00 82.44 180 THR A O 1
ATOM 1421 N N . ALA A 1 181 ? 14.631 3.613 9.597 1.00 84.88 181 ALA A N 1
ATOM 1422 C CA . ALA A 1 181 ? 13.949 2.370 9.220 1.00 84.88 181 ALA A CA 1
ATOM 1423 C C . ALA A 1 181 ? 13.103 1.797 10.377 1.00 84.88 181 ALA A C 1
ATOM 1425 O O . ALA A 1 181 ? 11.974 1.353 10.172 1.00 84.88 181 ALA A O 1
ATOM 1426 N N . LEU A 1 182 ? 13.609 1.886 11.616 1.00 85.12 182 LEU A N 1
ATOM 1427 C CA . LEU A 1 182 ? 12.920 1.412 12.820 1.00 85.12 182 LEU A CA 1
ATOM 1428 C C . LEU A 1 182 ? 11.577 2.120 13.057 1.00 85.12 182 LEU A C 1
ATOM 1430 O O . LEU A 1 182 ? 10.605 1.474 13.448 1.00 85.12 182 LEU A O 1
ATOM 1434 N N . HIS A 1 183 ? 11.505 3.431 12.817 1.00 87.62 183 HIS A N 1
ATOM 1435 C CA . HIS A 1 183 ? 10.265 4.195 12.955 1.00 87.62 183 HIS A CA 1
ATOM 1436 C C . HIS A 1 183 ? 9.155 3.658 12.044 1.00 87.62 183 HIS A C 1
ATOM 1438 O O . HIS A 1 183 ? 8.008 3.523 12.479 1.00 87.62 183 HIS A O 1
ATOM 1444 N N . TRP A 1 184 ? 9.491 3.338 10.794 1.00 90.25 184 TRP A N 1
ATOM 1445 C CA . TRP A 1 184 ? 8.534 2.814 9.823 1.00 90.25 184 TRP A CA 1
ATOM 1446 C C . TRP A 1 184 ? 8.177 1.351 10.095 1.00 90.25 184 TRP A C 1
ATOM 1448 O O . TRP A 1 184 ? 7.000 0.997 10.053 1.00 90.25 184 TRP A O 1
ATOM 1458 N N . LEU A 1 185 ? 9.150 0.524 10.491 1.00 87.31 185 LEU A N 1
ATOM 1459 C CA . LEU A 1 185 ? 8.904 -0.871 10.873 1.00 87.31 185 LEU A CA 1
ATOM 1460 C C . LEU A 1 185 ? 7.924 -1.003 12.040 1.00 87.31 185 LEU A C 1
ATOM 1462 O O . LEU A 1 185 ? 7.027 -1.840 11.988 1.00 87.31 185 LEU A O 1
ATOM 1466 N N . ARG A 1 186 ? 8.050 -0.164 13.076 1.00 87.50 186 ARG A N 1
ATOM 1467 C CA . ARG A 1 186 ? 7.109 -0.176 14.211 1.00 87.50 186 ARG A CA 1
ATOM 1468 C C . ARG A 1 186 ? 5.675 0.113 13.773 1.00 87.50 186 ARG A C 1
ATOM 1470 O O . ARG A 1 186 ? 4.734 -0.457 14.321 1.00 87.50 186 ARG A O 1
ATOM 1477 N N . ARG A 1 187 ? 5.491 0.974 12.769 1.00 91.62 187 ARG A N 1
ATOM 1478 C CA . ARG A 1 187 ? 4.166 1.260 12.199 1.00 91.62 187 ARG A CA 1
ATOM 1479 C C . ARG A 1 187 ? 3.653 0.108 11.347 1.00 91.62 187 ARG A C 1
ATOM 1481 O O . ARG A 1 187 ? 2.491 -0.255 11.494 1.00 91.62 187 ARG A O 1
ATOM 1488 N N . ALA A 1 188 ? 4.506 -0.510 10.531 1.00 89.06 188 ALA A N 1
ATOM 1489 C CA . ALA A 1 188 ? 4.145 -1.707 9.771 1.00 89.06 188 ALA A CA 1
ATOM 1490 C C . ALA A 1 188 ? 3.704 -2.864 10.688 1.00 89.06 188 ALA A C 1
ATOM 1492 O O . ALA A 1 188 ? 2.690 -3.514 10.434 1.00 89.06 188 ALA A O 1
ATOM 1493 N N . GLU A 1 189 ? 4.418 -3.078 11.794 1.00 86.00 189 GLU A N 1
ATOM 1494 C CA . GLU A 1 189 ? 4.044 -4.055 12.818 1.00 86.00 189 GLU A CA 1
ATOM 1495 C C . GLU A 1 189 ? 2.706 -3.689 13.478 1.00 86.00 189 GLU A C 1
ATOM 1497 O O . GLU A 1 189 ? 1.819 -4.533 13.628 1.00 86.00 189 GLU A O 1
ATOM 1502 N N . SER A 1 190 ? 2.533 -2.410 13.823 1.00 90.00 190 SER A N 1
ATOM 1503 C CA . SER A 1 190 ? 1.309 -1.912 14.455 1.00 90.00 190 SER A CA 1
ATOM 1504 C C . SER A 1 190 ? 0.075 -2.152 13.588 1.00 90.00 190 SER A C 1
ATOM 1506 O O . SER A 1 190 ? -0.958 -2.568 14.109 1.00 90.00 190 SER A O 1
ATOM 1508 N N . VAL A 1 191 ? 0.185 -1.950 12.269 1.00 89.56 191 VAL A N 1
ATOM 1509 C CA . VAL A 1 191 ? -0.899 -2.225 11.311 1.00 89.56 191 VAL A CA 1
ATOM 1510 C C . VAL A 1 191 ? -1.378 -3.670 11.442 1.00 89.56 191 VAL A C 1
ATOM 1512 O O . VAL A 1 191 ? -2.573 -3.890 11.637 1.00 89.56 191 VAL A O 1
ATOM 1515 N N . PHE A 1 192 ? -0.464 -4.644 11.414 1.00 83.31 192 PHE A N 1
ATOM 1516 C CA . PHE A 1 192 ? -0.808 -6.060 11.566 1.00 83.31 192 PHE A CA 1
ATOM 1517 C C . PHE A 1 192 ? -1.443 -6.357 12.927 1.00 83.31 192 PHE A C 1
ATOM 1519 O O . PHE A 1 192 ? -2.505 -6.974 12.998 1.00 83.31 192 PHE A O 1
ATOM 1526 N N . GLN A 1 193 ? -0.836 -5.885 14.018 1.00 85.62 193 GLN A N 1
ATOM 1527 C CA . GLN A 1 193 ? -1.333 -6.158 15.368 1.00 85.62 193 GLN A CA 1
ATOM 1528 C C . GLN A 1 193 ? -2.737 -5.583 15.606 1.00 85.62 193 GLN A C 1
ATOM 1530 O O . GLN A 1 193 ? -3.590 -6.250 16.198 1.00 85.62 193 GLN A O 1
ATOM 1535 N N . ILE A 1 194 ? -2.991 -4.352 15.152 1.00 88.75 194 ILE A N 1
ATOM 1536 C CA . ILE A 1 194 ? -4.299 -3.703 15.298 1.00 88.75 194 ILE A CA 1
ATOM 1537 C C . ILE A 1 194 ? -5.319 -4.406 14.415 1.00 88.75 194 ILE A C 1
ATOM 1539 O O . ILE A 1 194 ? -6.395 -4.752 14.902 1.00 88.75 194 ILE A O 1
ATOM 1543 N N . TYR A 1 195 ? -4.975 -4.662 13.152 1.00 85.69 195 TYR A N 1
ATOM 1544 C CA . TYR A 1 195 ? -5.845 -5.366 12.219 1.00 85.69 195 TYR A CA 1
ATOM 1545 C C . TYR A 1 195 ? -6.282 -6.726 12.792 1.00 85.69 195 TYR A C 1
ATOM 1547 O O . TYR A 1 195 ? -7.477 -6.979 12.956 1.00 85.69 195 TYR A O 1
ATOM 1555 N N . SER A 1 196 ? -5.333 -7.551 13.239 1.00 82.19 196 SER A N 1
ATOM 1556 C CA . SER A 1 196 ? -5.616 -8.856 13.845 1.00 82.19 196 SER A CA 1
ATOM 1557 C C . SER A 1 196 ? -6.543 -8.753 15.061 1.00 82.19 196 SER A C 1
ATOM 1559 O O . SER A 1 196 ? -7.436 -9.583 15.231 1.00 82.19 196 SER A O 1
ATOM 1561 N N . ARG A 1 197 ? -6.414 -7.710 15.891 1.00 85.25 197 ARG A N 1
ATOM 1562 C CA . ARG A 1 197 ? -7.321 -7.484 17.032 1.00 85.25 197 ARG A CA 1
ATOM 1563 C C . ARG A 1 197 ? -8.721 -7.042 16.607 1.00 85.25 197 ARG A C 1
ATOM 1565 O O . ARG A 1 197 ? -9.696 -7.547 17.159 1.00 85.25 197 ARG A O 1
ATOM 1572 N N . VAL A 1 198 ? -8.841 -6.146 15.624 1.00 85.56 198 VAL A N 1
ATOM 1573 C CA . VAL A 1 198 ? -10.140 -5.667 15.115 1.00 85.56 198 VAL A CA 1
ATOM 1574 C C . VAL A 1 198 ? -10.944 -6.816 14.498 1.00 85.56 198 VAL A C 1
ATOM 1576 O O . VAL A 1 198 ? -12.158 -6.915 14.718 1.00 85.56 198 VAL A O 1
ATOM 1579 N N . PHE A 1 199 ? -10.283 -7.720 13.772 1.00 79.88 199 PHE A N 1
ATOM 1580 C CA . PHE A 1 199 ? -10.933 -8.829 13.066 1.00 79.88 199 PHE A CA 1
ATOM 1581 C C . PHE A 1 199 ? -10.978 -10.152 13.854 1.00 79.88 199 PHE A C 1
ATOM 1583 O O . PHE A 1 199 ? -11.720 -11.053 13.474 1.00 79.88 199 PHE A O 1
ATOM 1590 N N . GLY A 1 200 ? -10.332 -10.235 15.023 1.00 69.38 200 GLY A N 1
ATOM 1591 C CA . GLY A 1 200 ? -10.490 -11.351 15.965 1.00 69.38 200 GLY A CA 1
ATOM 1592 C C . GLY A 1 200 ? -9.507 -12.512 15.780 1.00 69.38 200 GLY A C 1
ATOM 1593 O O . GLY A 1 200 ? -9.851 -13.649 16.095 1.00 69.38 200 GLY A O 1
ATOM 1594 N N . GLY A 1 201 ? -8.298 -12.241 15.285 1.00 59.47 201 GLY A N 1
ATOM 1595 C CA . GLY A 1 201 ? -7.149 -13.157 15.245 1.00 59.47 201 GLY A CA 1
ATOM 1596 C C . GLY A 1 201 ? -7.217 -14.270 14.196 1.00 59.47 201 GLY A C 1
ATOM 1597 O O . GLY A 1 201 ? -6.177 -14.718 13.738 1.00 59.47 201 GLY A O 1
ATOM 1598 N N . ALA A 1 202 ? -8.416 -14.683 13.791 1.00 52.53 202 ALA A N 1
ATOM 1599 C CA . ALA A 1 202 ? -8.651 -15.407 12.550 1.00 52.53 202 ALA A CA 1
ATOM 1600 C C . ALA A 1 202 ? -9.286 -14.415 11.580 1.00 52.53 202 ALA A C 1
ATOM 1602 O O . ALA A 1 202 ? -10.365 -13.895 11.885 1.00 52.53 202 ALA A O 1
ATOM 1603 N N . ILE A 1 203 ? -8.637 -14.133 10.450 1.00 52.28 203 ILE A N 1
ATOM 1604 C CA . ILE A 1 203 ? -9.221 -13.301 9.399 1.00 52.28 203 ILE A CA 1
ATOM 1605 C C . ILE A 1 203 ? -10.445 -14.046 8.856 1.00 52.28 203 ILE A C 1
ATOM 1607 O O . ILE A 1 203 ? -10.362 -14.936 8.020 1.00 52.28 203 ILE A O 1
ATOM 1611 N N . LYS A 1 204 ? -11.617 -13.761 9.427 1.00 44.97 204 LYS A N 1
ATOM 1612 C CA . LYS A 1 204 ? -12.889 -14.334 8.991 1.00 44.97 204 LYS A CA 1
ATOM 1613 C C . LYS A 1 204 ? -13.537 -13.361 8.023 1.00 44.97 204 LYS A C 1
ATOM 1615 O O . LYS A 1 204 ? -14.184 -12.405 8.449 1.00 44.97 204 LYS A O 1
ATOM 1620 N N . GLY A 1 205 ? -13.368 -13.635 6.736 1.00 57.25 205 GLY A N 1
ATOM 1621 C CA . GLY A 1 205 ? -13.841 -12.811 5.632 1.00 57.25 205 GLY A CA 1
ATOM 1622 C C . GLY A 1 205 ? -12.702 -12.475 4.679 1.00 57.25 205 GLY A C 1
ATOM 1623 O O . GLY A 1 205 ? -11.653 -13.110 4.705 1.00 57.25 205 GLY A O 1
ATOM 1624 N N . HIS A 1 206 ? -12.909 -11.449 3.857 1.00 55.09 206 HIS A N 1
ATOM 1625 C CA . HIS A 1 206 ? -11.875 -10.940 2.966 1.00 55.09 206 HIS A CA 1
ATOM 1626 C C . HIS A 1 206 ? -10.595 -10.638 3.761 1.00 55.09 206 HIS A C 1
ATOM 1628 O O . HIS A 1 206 ? -10.679 -10.164 4.888 1.00 55.09 206 HIS A O 1
ATOM 1634 N N . ALA A 1 207 ? -9.421 -10.942 3.214 1.00 60.53 207 ALA A N 1
ATOM 1635 C CA . ALA A 1 207 ? -8.127 -10.552 3.779 1.00 60.53 207 ALA A CA 1
ATOM 1636 C C . ALA A 1 207 ? -7.697 -9.178 3.231 1.00 60.53 207 ALA A C 1
ATOM 1638 O O . ALA A 1 207 ? -8.346 -8.681 2.303 1.00 60.53 207 ALA A O 1
ATOM 1639 N N . PRO A 1 208 ? -6.684 -8.501 3.812 1.00 63.22 208 PRO A N 1
ATOM 1640 C CA . PRO A 1 208 ? -6.259 -7.215 3.293 1.00 63.22 208 PRO A CA 1
ATOM 1641 C C . PRO A 1 208 ? -5.807 -7.298 1.843 1.00 63.22 208 PRO A C 1
ATOM 1643 O O . PRO A 1 208 ? -5.075 -8.211 1.464 1.00 63.22 208 PRO A O 1
ATOM 1646 N N . GLU A 1 209 ? -6.231 -6.333 1.033 1.00 65.38 209 GLU A N 1
ATOM 1647 C CA . GLU A 1 209 ? -5.747 -6.239 -0.338 1.00 65.38 209 GLU A CA 1
ATOM 1648 C C . GLU A 1 209 ? -4.290 -5.742 -0.297 1.00 65.38 209 GLU A C 1
ATOM 1650 O O . GLU A 1 209 ? -3.998 -4.617 0.116 1.00 65.38 209 GLU A O 1
ATOM 1655 N N . CYS A 1 210 ? -3.354 -6.600 -0.695 1.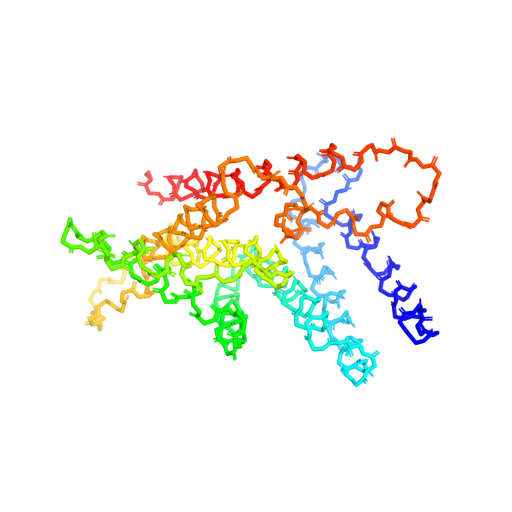00 59.75 210 CYS A N 1
ATOM 1656 C CA . CYS A 1 210 ? -1.989 -6.212 -1.053 1.00 59.75 210 CYS A CA 1
ATOM 1657 C C . CYS A 1 210 ? -1.818 -6.276 -2.571 1.00 59.75 210 CYS A C 1
ATOM 1659 O O . CYS A 1 210 ? -2.530 -7.029 -3.240 1.00 59.75 210 CYS A O 1
ATOM 1661 N N . TRP A 1 211 ? -0.891 -5.488 -3.121 1.00 54.44 211 TRP A N 1
ATOM 1662 C CA . TRP A 1 211 ? -0.687 -5.413 -4.572 1.00 54.44 211 TRP A CA 1
ATOM 1663 C C . TRP A 1 211 ? -0.435 -6.796 -5.175 1.00 54.44 211 TRP A C 1
ATOM 1665 O O . TRP A 1 211 ? -1.011 -7.153 -6.194 1.00 54.44 211 TRP A O 1
ATOM 1675 N N . GLU A 1 212 ? 0.370 -7.602 -4.496 1.00 53.66 212 GLU A N 1
ATOM 1676 C CA . GLU A 1 212 ? 0.748 -8.939 -4.921 1.00 53.66 212 GLU A CA 1
ATOM 1677 C C . GLU A 1 212 ? -0.432 -9.932 -4.809 1.00 53.66 212 GLU A C 1
ATOM 1679 O O . GLU A 1 212 ? -0.474 -10.927 -5.529 1.00 53.66 212 GLU A O 1
ATOM 1684 N N . SER A 1 213 ? -1.422 -9.650 -3.949 1.00 49.28 213 SER A N 1
ATOM 1685 C CA . SER A 1 213 ? -2.678 -10.416 -3.837 1.00 49.28 213 SER A CA 1
ATOM 1686 C C . SER A 1 213 ? -3.791 -9.933 -4.759 1.00 49.28 213 SER A C 1
ATOM 1688 O O . SER A 1 213 ? -4.832 -10.592 -4.881 1.00 49.28 213 SER A O 1
ATOM 1690 N N . LEU A 1 214 ? -3.580 -8.799 -5.429 1.00 51.66 214 LEU A N 1
ATOM 1691 C CA . LEU A 1 214 ? -4.332 -8.476 -6.622 1.00 51.66 214 LEU A CA 1
ATOM 1692 C C . LEU A 1 214 ? -3.828 -9.434 -7.704 1.00 51.66 214 LEU A C 1
ATOM 1694 O O . LEU A 1 214 ? -3.098 -9.051 -8.616 1.00 51.66 214 LEU A O 1
ATOM 1698 N N . GLY A 1 215 ? -4.262 -10.693 -7.628 1.00 49.56 215 GLY A N 1
ATOM 1699 C CA . GLY A 1 215 ? -4.442 -11.541 -8.798 1.00 49.56 215 GLY A CA 1
ATOM 1700 C C . GLY A 1 215 ? -5.454 -10.832 -9.685 1.00 49.56 215 GLY A C 1
ATOM 1701 O O . GLY A 1 215 ? -6.636 -11.169 -9.689 1.00 49.56 215 GLY A O 1
ATOM 1702 N N . PHE A 1 216 ? -5.003 -9.759 -10.340 1.00 42.81 216 PHE A N 1
ATOM 1703 C CA . PHE A 1 216 ? -5.801 -8.606 -10.761 1.00 42.81 216 PHE A CA 1
ATOM 1704 C C . PHE A 1 216 ? -6.915 -9.020 -11.742 1.00 42.81 216 PHE A C 1
ATOM 1706 O O . PHE A 1 216 ? -7.826 -8.235 -11.998 1.00 42.81 216 PHE A O 1
ATOM 1713 N N . PHE A 1 217 ? -6.883 -10.273 -12.232 1.00 43.41 217 PHE A N 1
ATOM 1714 C CA . PHE A 1 217 ? -7.838 -10.900 -13.138 1.00 43.41 217 PHE A CA 1
ATOM 1715 C C . PHE A 1 217 ? -8.207 -12.367 -12.872 1.00 43.41 217 PHE A C 1
ATOM 1717 O O . PHE A 1 217 ? -8.753 -12.994 -13.777 1.00 43.41 217 PHE A O 1
ATOM 1724 N N . ASP A 1 218 ? -8.084 -12.900 -11.655 1.00 42.34 218 ASP A N 1
ATOM 1725 C CA . ASP A 1 218 ? -8.762 -14.182 -11.345 1.00 42.34 218 ASP A CA 1
ATOM 1726 C C . ASP A 1 218 ? -10.300 -14.067 -11.476 1.00 42.34 218 ASP A C 1
ATOM 1728 O O . ASP A 1 218 ? -11.018 -15.057 -11.545 1.00 42.34 218 ASP A O 1
ATOM 1732 N N . SER A 1 219 ? -10.823 -12.840 -11.608 1.00 41.03 219 SER A N 1
ATOM 1733 C CA . SER A 1 219 ? -12.211 -12.547 -11.989 1.00 41.03 219 SER A CA 1
ATOM 1734 C C . SER A 1 219 ? -12.465 -12.350 -13.498 1.00 41.03 219 SER A C 1
ATOM 1736 O O . SER A 1 219 ? -13.614 -12.115 -13.878 1.00 41.03 219 SER A O 1
ATOM 1738 N N . LEU A 1 220 ? -11.451 -12.416 -14.378 1.00 39.91 220 LEU A N 1
ATOM 1739 C CA . LEU A 1 220 ? -11.665 -12.401 -15.840 1.00 39.91 220 LEU A CA 1
ATOM 1740 C C . LEU A 1 220 ? -11.938 -13.783 -16.423 1.00 39.91 220 LEU A C 1
ATOM 1742 O O . LEU A 1 220 ? -12.496 -13.852 -17.517 1.00 39.91 220 LEU A O 1
ATOM 1746 N N . ASP A 1 221 ? -11.611 -14.849 -15.699 1.00 38.50 221 ASP A N 1
ATOM 1747 C CA . ASP A 1 221 ? -12.000 -16.204 -16.058 1.00 38.50 221 ASP A CA 1
ATOM 1748 C C . ASP A 1 221 ? -12.946 -16.749 -14.982 1.00 38.50 221 ASP A C 1
ATOM 1750 O O . ASP A 1 221 ? -12.542 -17.352 -13.995 1.00 38.50 221 ASP A O 1
ATOM 1754 N N . PHE A 1 222 ? -14.255 -16.562 -15.187 1.00 40.75 222 PHE A N 1
ATOM 1755 C CA . PHE A 1 222 ? -15.320 -17.178 -14.373 1.00 40.75 222 PHE A CA 1
ATOM 1756 C C . PHE A 1 222 ? -15.316 -18.726 -14.429 1.00 40.75 222 PHE A C 1
ATOM 1758 O O . PHE A 1 222 ? -16.265 -19.367 -13.979 1.00 40.75 222 PHE A O 1
ATOM 1765 N N . SER A 1 223 ? -14.295 -19.337 -15.034 1.00 37.84 223 SER A N 1
ATOM 1766 C CA . SER A 1 223 ? -14.215 -20.756 -15.363 1.00 37.84 223 SER A CA 1
ATOM 1767 C C . SER A 1 223 ? -13.401 -21.588 -14.363 1.00 37.84 223 SER A C 1
ATOM 1769 O O . SER A 1 223 ? -13.525 -22.813 -14.386 1.00 37.84 223 SER A O 1
ATOM 1771 N N . SER A 1 224 ? -12.634 -20.970 -13.454 1.00 36.75 224 SER A N 1
ATOM 1772 C CA . SER A 1 224 ? -11.863 -21.698 -12.438 1.00 36.75 224 SER A CA 1
ATOM 1773 C C . SER A 1 224 ? -12.407 -21.449 -11.027 1.00 36.75 224 SER A C 1
ATOM 1775 O O . SER A 1 224 ? -12.355 -20.320 -10.539 1.00 36.75 224 SER A O 1
ATOM 1777 N N . PRO A 1 225 ? -12.928 -22.476 -10.333 1.00 39.12 225 PRO A N 1
ATOM 1778 C CA . PRO A 1 225 ? -13.348 -22.361 -8.951 1.00 39.12 225 PRO A CA 1
ATOM 1779 C C . PRO A 1 225 ? -12.121 -22.533 -8.051 1.00 39.12 225 PRO A C 1
ATOM 1781 O O . PRO A 1 225 ? -11.971 -23.553 -7.381 1.00 39.12 225 PRO A O 1
ATOM 1784 N N . THR A 1 226 ? -11.220 -21.554 -8.010 1.00 48.81 226 THR A N 1
ATOM 1785 C CA . THR A 1 226 ? -10.394 -21.402 -6.810 1.00 48.81 226 THR A CA 1
ATOM 1786 C C . THR A 1 226 ? -11.348 -21.015 -5.683 1.00 48.81 226 THR A C 1
ATOM 1788 O O . THR A 1 226 ? -12.060 -20.013 -5.768 1.00 48.81 226 THR A O 1
ATOM 1791 N N . SER A 1 227 ? -11.470 -21.869 -4.662 1.00 53.38 227 SER A N 1
ATOM 1792 C CA . SER A 1 227 ? -12.347 -21.591 -3.524 1.00 53.38 227 SER A CA 1
ATOM 1793 C C . SER A 1 227 ? -11.963 -20.247 -2.919 1.00 53.38 227 SER A C 1
ATOM 1795 O O . SER A 1 227 ? -10.793 -20.021 -2.623 1.00 53.38 227 SER A O 1
ATOM 1797 N N . LYS A 1 228 ? -12.956 -19.371 -2.738 1.00 55.34 228 LYS A N 1
ATOM 1798 C CA . LYS A 1 228 ? -12.828 -18.033 -2.142 1.00 55.34 228 LYS A CA 1
ATOM 1799 C C . LYS A 1 228 ? -11.941 -18.034 -0.883 1.00 55.34 228 LYS A C 1
ATOM 1801 O O . LYS A 1 228 ? -11.090 -17.164 -0.734 1.00 55.34 228 LYS A O 1
ATOM 1806 N N . ASP A 1 229 ? -12.064 -19.085 -0.077 1.00 55.66 229 ASP A N 1
ATOM 1807 C CA . ASP A 1 229 ? -11.288 -19.330 1.143 1.00 55.66 229 ASP A CA 1
ATOM 1808 C C . ASP A 1 229 ? -9.771 -19.469 0.896 1.00 55.66 229 ASP A C 1
ATOM 1810 O O . ASP A 1 229 ? -8.960 -19.041 1.710 1.00 55.66 229 ASP A O 1
ATOM 1814 N N . THR A 1 230 ? -9.354 -20.043 -0.237 1.00 57.25 230 THR A N 1
ATOM 1815 C CA . THR A 1 230 ? -7.934 -20.207 -0.598 1.00 57.25 230 THR A CA 1
ATOM 1816 C C . THR A 1 230 ? -7.314 -18.885 -1.030 1.00 57.25 230 THR A C 1
ATOM 1818 O O . THR A 1 230 ? -6.185 -18.589 -0.653 1.00 57.25 230 THR A O 1
ATOM 1821 N N . THR A 1 231 ? -8.044 -18.070 -1.795 1.00 60.12 231 THR A N 1
ATOM 1822 C CA . THR A 1 231 ? -7.581 -16.736 -2.196 1.00 60.12 231 THR A CA 1
ATOM 1823 C C . THR A 1 231 ? -7.451 -15.818 -0.985 1.00 60.12 231 THR A C 1
ATOM 1825 O O . THR A 1 231 ? -6.459 -15.106 -0.874 1.00 60.12 231 THR A O 1
ATOM 1828 N N . GLU A 1 232 ? -8.417 -15.854 -0.064 1.00 62.03 232 GLU A N 1
ATOM 1829 C CA . GLU A 1 232 ? -8.373 -15.090 1.190 1.00 62.03 232 GLU A CA 1
ATOM 1830 C C . GLU A 1 232 ? -7.185 -15.516 2.063 1.00 62.03 232 GLU A C 1
ATOM 1832 O O . GLU A 1 232 ? -6.422 -14.654 2.498 1.00 62.03 232 GLU A O 1
ATOM 1837 N N . LEU A 1 233 ? -6.941 -16.826 2.197 1.00 60.09 233 LEU A N 1
ATOM 1838 C CA . LEU A 1 233 ? -5.768 -17.360 2.893 1.00 60.09 233 LEU A CA 1
ATOM 1839 C C . LEU A 1 233 ? -4.444 -16.906 2.258 1.00 60.09 233 LEU A C 1
ATOM 1841 O O . LEU A 1 233 ? -3.491 -16.598 2.968 1.00 60.09 233 LEU A O 1
ATOM 1845 N N . ILE A 1 234 ? -4.364 -16.840 0.925 1.00 60.16 234 ILE A N 1
ATOM 1846 C CA . ILE A 1 234 ? -3.168 -16.340 0.234 1.00 60.16 234 ILE A CA 1
ATOM 1847 C C . ILE A 1 234 ? -2.931 -14.863 0.569 1.00 60.16 234 ILE A C 1
ATOM 1849 O O . ILE A 1 234 ? -1.807 -14.516 0.922 1.00 60.16 234 ILE A O 1
ATOM 1853 N N . LYS A 1 235 ? -3.954 -13.992 0.521 1.00 65.38 235 LYS A N 1
ATOM 1854 C CA . LYS A 1 235 ? -3.734 -12.570 0.860 1.00 65.38 235 LYS A CA 1
ATOM 1855 C C . LYS A 1 235 ? -3.364 -12.383 2.330 1.00 65.38 235 LYS A C 1
ATOM 1857 O O . LYS A 1 235 ? -2.535 -11.533 2.634 1.00 65.38 235 LYS A O 1
ATOM 1862 N N . GLU A 1 236 ? -3.935 -13.187 3.225 1.00 61.69 236 GLU A N 1
ATOM 1863 C CA . GLU A 1 236 ? -3.563 -13.225 4.644 1.00 61.69 236 GLU A CA 1
ATOM 1864 C C . GLU A 1 236 ? -2.088 -13.598 4.830 1.00 61.69 236 GLU A C 1
ATOM 1866 O O . GLU A 1 236 ? -1.343 -12.849 5.462 1.00 61.69 236 GLU A O 1
ATOM 1871 N N . LEU A 1 237 ? -1.644 -14.694 4.205 1.00 61.12 237 LEU A N 1
ATOM 1872 C CA . LEU A 1 237 ? -0.243 -15.116 4.233 1.00 61.12 237 LEU A CA 1
ATOM 1873 C C . LEU A 1 237 ? 0.681 -14.038 3.661 1.00 61.12 237 LEU A C 1
ATOM 1875 O O . LEU A 1 237 ? 1.754 -13.798 4.203 1.00 61.12 237 LEU A O 1
ATOM 1879 N N . MET A 1 238 ? 0.287 -13.369 2.579 1.00 63.25 238 MET A N 1
ATOM 1880 C CA . MET A 1 238 ? 1.088 -12.313 1.952 1.00 63.25 238 MET A CA 1
ATOM 1881 C C . MET A 1 238 ? 1.185 -11.065 2.828 1.00 63.25 238 MET A C 1
ATOM 1883 O O . MET A 1 238 ? 2.264 -10.494 2.964 1.00 63.25 238 MET A O 1
ATOM 1887 N N . PHE A 1 239 ? 0.090 -10.684 3.480 1.00 67.69 239 PHE A N 1
ATOM 1888 C CA . PHE A 1 239 ? 0.076 -9.613 4.469 1.00 67.69 239 PHE A CA 1
ATOM 1889 C C . PHE A 1 239 ? 1.028 -9.930 5.633 1.00 67.69 239 PHE A C 1
ATOM 1891 O O . PHE A 1 239 ? 1.939 -9.151 5.909 1.00 67.69 239 PHE A O 1
ATOM 1898 N N . GLU A 1 240 ? 0.915 -11.117 6.238 1.00 64.19 240 GLU A N 1
ATOM 1899 C CA . GLU A 1 240 ? 1.792 -11.557 7.333 1.00 64.19 240 GLU A CA 1
ATOM 1900 C C . GLU A 1 240 ? 3.273 -11.634 6.907 1.00 64.19 240 GLU A C 1
ATOM 1902 O O . GLU A 1 240 ? 4.158 -11.105 7.584 1.00 64.19 240 GLU A O 1
ATOM 1907 N N . THR A 1 241 ? 3.556 -12.231 5.745 1.00 63.00 241 THR A N 1
ATOM 1908 C CA . THR A 1 241 ? 4.928 -12.444 5.246 1.00 63.00 241 THR A CA 1
ATOM 1909 C C . THR A 1 241 ? 5.604 -11.181 4.712 1.00 63.00 241 THR A C 1
ATOM 1911 O O . THR A 1 241 ? 6.839 -11.120 4.709 1.00 63.00 241 THR A O 1
ATOM 1914 N N . SER A 1 242 ? 4.849 -10.156 4.296 1.00 66.62 242 SER A N 1
ATOM 1915 C CA . SER A 1 242 ? 5.407 -8.900 3.768 1.00 66.62 242 SER A CA 1
ATOM 1916 C C . SER A 1 242 ? 6.300 -8.188 4.794 1.00 66.62 242 SER A C 1
ATOM 1918 O O . SER A 1 242 ? 7.408 -7.737 4.480 1.00 66.62 242 SER A O 1
ATOM 1920 N N . TYR A 1 243 ? 5.859 -8.150 6.053 1.00 62.78 243 TYR A N 1
ATOM 1921 C CA . TYR A 1 243 ? 6.607 -7.567 7.161 1.00 62.78 243 TYR A CA 1
ATOM 1922 C C . TYR A 1 243 ? 7.879 -8.366 7.456 1.00 62.78 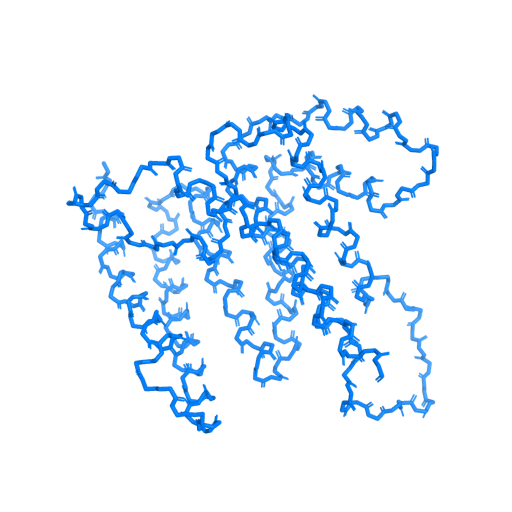243 TYR A C 1
ATOM 1924 O O . TYR A 1 243 ? 8.972 -7.804 7.523 1.00 62.78 243 TYR A O 1
ATOM 1932 N N . THR A 1 244 ? 7.767 -9.692 7.547 1.00 60.41 244 THR A N 1
ATOM 1933 C CA . THR A 1 244 ? 8.914 -10.572 7.802 1.00 60.41 244 THR A CA 1
ATOM 1934 C C . THR A 1 244 ? 9.964 -10.479 6.693 1.00 60.41 244 THR A C 1
ATOM 1936 O O . THR A 1 244 ? 11.156 -10.389 6.978 1.00 60.41 244 THR A O 1
ATOM 1939 N N . TH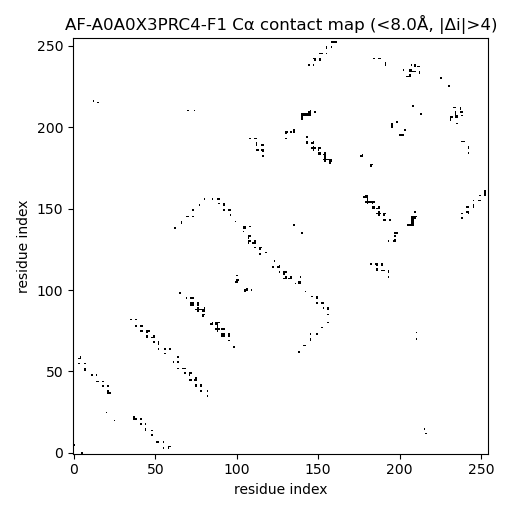R A 1 245 ? 9.538 -10.422 5.429 1.00 65.75 245 THR A N 1
ATOM 1940 C CA . THR A 1 245 ? 10.433 -10.230 4.275 1.00 65.75 245 THR A CA 1
ATOM 1941 C C . THR A 1 245 ? 11.186 -8.904 4.369 1.00 65.75 245 THR A C 1
ATOM 1943 O O . THR A 1 245 ? 12.388 -8.847 4.116 1.00 65.75 245 THR A O 1
ATOM 1946 N N . THR A 1 246 ? 10.508 -7.841 4.805 1.00 70.56 246 THR A N 1
ATOM 1947 C CA . THR A 1 246 ? 11.123 -6.521 4.998 1.00 70.56 246 THR A CA 1
ATOM 1948 C C . THR A 1 246 ? 12.197 -6.547 6.081 1.00 70.56 246 THR A C 1
ATOM 1950 O O . THR A 1 246 ? 13.275 -5.990 5.884 1.00 70.56 246 THR A O 1
ATOM 1953 N N . LEU A 1 247 ? 11.949 -7.242 7.195 1.00 67.56 247 LEU A N 1
ATOM 1954 C CA . LEU A 1 247 ? 12.962 -7.437 8.234 1.00 67.56 247 LEU A CA 1
ATOM 1955 C C . LEU A 1 247 ? 14.199 -8.171 7.700 1.00 67.56 247 LEU A C 1
ATOM 1957 O O . LEU A 1 247 ? 15.314 -7.757 8.004 1.00 67.56 247 LEU A O 1
ATOM 1961 N N . PHE A 1 248 ? 14.020 -9.208 6.876 1.00 65.12 248 PHE A N 1
ATOM 1962 C CA . PHE A 1 248 ? 15.143 -9.919 6.255 1.00 65.12 248 PHE A CA 1
ATOM 1963 C C . PHE A 1 248 ? 15.947 -9.034 5.298 1.00 65.12 248 PHE A C 1
ATOM 1965 O O . PHE A 1 248 ? 17.174 -9.025 5.374 1.00 65.12 248 PHE A O 1
ATOM 1972 N N . MET A 1 249 ? 15.281 -8.260 4.435 1.00 68.62 249 MET A N 1
ATOM 1973 C CA . MET A 1 249 ? 15.962 -7.322 3.531 1.00 68.62 249 MET A CA 1
ATOM 1974 C C . MET A 1 249 ? 16.746 -6.256 4.300 1.00 68.62 249 MET A C 1
ATOM 1976 O O . MET A 1 249 ? 17.842 -5.873 3.903 1.00 68.62 249 MET A O 1
ATOM 1980 N N . LEU A 1 250 ? 16.202 -5.767 5.414 1.00 70.44 250 LEU A N 1
ATOM 1981 C CA . LEU A 1 250 ? 16.902 -4.803 6.256 1.00 70.44 250 LEU A CA 1
ATOM 1982 C C . LEU A 1 250 ? 18.086 -5.442 6.978 1.00 70.44 250 LEU A C 1
ATOM 1984 O O . LEU A 1 250 ? 19.152 -4.840 6.988 1.00 70.44 250 LEU A O 1
ATOM 1988 N N . ALA A 1 251 ? 17.943 -6.656 7.514 1.00 64.81 251 ALA A N 1
ATOM 1989 C CA . ALA A 1 251 ? 19.045 -7.370 8.160 1.00 64.81 251 ALA A CA 1
ATOM 1990 C C . ALA A 1 251 ? 20.264 -7.512 7.229 1.00 64.81 251 ALA A C 1
ATOM 1992 O O . ALA A 1 251 ? 21.379 -7.250 7.655 1.00 64.81 251 ALA A O 1
ATOM 1993 N N . GLN A 1 252 ? 20.042 -7.790 5.939 1.00 59.34 252 GLN A N 1
ATOM 1994 C CA . GLN A 1 252 ? 21.107 -7.859 4.926 1.00 59.34 252 GLN A CA 1
ATOM 1995 C C . GLN A 1 252 ? 21.832 -6.525 4.665 1.00 59.34 252 GLN A C 1
ATOM 1997 O O . GLN A 1 252 ? 22.932 -6.534 4.124 1.00 59.34 252 GLN A O 1
ATOM 2002 N N . ASN A 1 253 ? 21.227 -5.381 5.006 1.00 58.16 253 ASN A N 1
ATOM 2003 C CA . ASN A 1 253 ? 21.836 -4.054 4.846 1.00 58.16 253 ASN A CA 1
ATOM 2004 C C . ASN A 1 253 ? 22.605 -3.584 6.096 1.00 58.16 253 ASN A C 1
ATOM 2006 O O . ASN A 1 253 ? 23.273 -2.553 6.033 1.00 58.16 253 ASN A O 1
ATOM 2010 N N . PHE A 1 254 ? 22.487 -4.292 7.224 1.00 52.59 254 PHE A N 1
ATOM 2011 C CA . PHE A 1 254 ? 23.117 -3.941 8.503 1.00 52.59 254 PHE A CA 1
ATOM 2012 C C . PHE A 1 254 ? 24.184 -4.960 8.965 1.00 52.59 254 PHE A C 1
ATOM 2014 O O . PHE A 1 254 ? 24.633 -4.858 10.109 1.00 52.59 254 PHE A O 1
ATOM 2021 N N . ASP A 1 255 ? 24.579 -5.903 8.098 1.00 40.75 255 ASP A N 1
ATOM 2022 C CA . ASP A 1 255 ? 25.696 -6.847 8.306 1.00 40.75 255 ASP A CA 1
ATOM 2023 C C . ASP A 1 255 ? 27.062 -6.256 7.906 1.00 40.75 255 ASP A C 1
ATOM 2025 O O . ASP A 1 255 ? 27.140 -5.554 6.868 1.00 40.75 255 ASP A O 1
#

Nearest PDB structures (foldseek):
  5l0y-assembly3_C  TM=4.842E-01  e=1.688E+00  Thermochaetoides thermophila DSM 1495
  4p3g-assembly1_A  TM=4.430E-01  e=9.484E+00  Thermochaetoides thermophila DSM 1495
  5l0w-assembly1_B  TM=3.018E-01  e=4.883E+00  Thermochaetoides thermophila
  9hcj-assembly1_R0  TM=1.876E-01  e=6.093E+00  Dictyostelium discoideum

Sequence (255 aa):
MSQTLANLKRRASRKVVELYQLECPADTSPNDTKSFESKYKIRDILRDLLDMLKQFENDITSSEYTLLWSFFSFKLATTFIETEERQEGRHTLREILSTLQSRPTMTGFFQAIETLAACTETTKSVLDGCIASISRSDDLQAFSGLLQSCFNSLAVVSAPSSHQPEAEGEDRPDTDVESTALHWLRRAESVFQIYSRVFGGAIKGHAPECWESLGFFDSLDFSSPTSKDTTELIKELMFETSYTTTLFMLAQNFD

Secondary structure (DSSP, 8-state):
--HHHHHHHHHHHHHHHHHHHHHS-S-----HHHHHHHHHHHHHHHHHHHHHHHTTTTTS-HHHHHHHHHHHHHHHHHHHHHTT-HHHHHHHHHHHHHHHHT-TTTHHHHHHHHHHHT--GGGHHHHHHHHHHPPP-HHHHHHHHHHHHHHHHHHHHTSPPTTS----SS---S--GGGSHHHHHHHHHHHHHHHHHHHTSS--SPPP--GGG--TTTTT-TT----HHHHHHHHHHHHHHHHHHHHHHHHTT--

Foldseek 3Di:
DDPLVVVLLVVLVVLVVLLVCLVDPPDPDDDPVSVLVSLVSNLVSLVVNLVSLVVCCVPDDPLVSLLSNLLSLQSNLVSCVVVVVLVSSLVSLVVNVVVQCPDPLCVLVVVLLVLQLPDDPVSVVVNVVSLVPRDDDVSLQACLLSLLLSLLSLLVSLADAPPDDPPDDDDPPPPPCSSHSSSSLSSSVSSVVSSCVNCPVPNDDAHYDDSVLCPVPPVVDPPDCPDPVVSRVVNNVCSVVSSVVSVVSSVVRVD

Radius of gyration: 19.33 Å; Cα contacts (8 Å, |Δi|>4): 236; chains: 1; bounding box: 54×41×52 Å

pLDDT: mean 72.36, std 16.35, range [36.75, 95.81]

Organism: Schistocephalus solidus (NCBI:txid70667)

Solvent-accessible surface area (backbone atoms only — not comparable to full-atom values): 14328 Å² total; per-residue (Å²): 131,59,72,65,57,55,48,50,51,59,57,48,46,58,50,50,52,53,43,50,48,59,75,59,56,92,67,86,72,90,48,71,71,60,51,54,56,38,49,55,52,44,43,55,48,36,50,52,49,51,59,52,49,61,77,40,60,91,74,48,54,73,66,58,48,51,50,54,48,43,48,43,44,48,54,42,18,53,51,26,41,77,70,71,39,40,68,62,14,51,50,45,44,50,52,43,49,53,55,52,60,70,35,78,86,38,41,53,54,53,53,32,25,55,51,52,51,65,59,54,89,88,45,55,70,58,41,54,53,37,51,72,68,48,72,92,43,73,62,55,38,46,43,49,24,45,51,26,50,44,23,40,52,48,14,60,68,32,41,75,56,93,82,56,74,81,78,78,82,70,85,78,68,76,79,54,64,88,54,36,26,68,54,26,42,40,38,25,51,25,45,53,57,50,50,37,62,74,57,62,73,52,79,81,62,81,37,33,42,30,74,88,57,51,59,84,51,68,79,75,47,91,82,63,85,73,54,69,70,58,58,28,50,49,21,40,51,49,53,62,44,51,56,55,51,43,53,54,59,51,52,69,60,74,112